Protein AF-A0A8S0R9U6-F1 (afdb_monomer)

Foldseek 3Di:
DDDDPVVLVVLLVVLVVVVVCCCVPPVLVVVQVVCVVVDPDPDRVSVVVVVVVVVVLVVVLVVVCVVVVVVVVVPDDDDDDDDDDDDDDDDDDDDDDDDDDPPPPVVVVVVVVVLVVLLSVLVSLLVVLLVVLLVLLLCLLQDPDPVVSVVSVVVVVVVVVSSLVSNVSSLVSCCVPDPPVVSVVSSVSSVVSNVVSNVVNNVVNVVVVVVVVD

Organism: NCBI:txid158383

Radius of gyration: 25.78 Å; Cα contacts (8 Å, |Δi|>4): 94; chains: 1; bounding box: 78×52×63 Å

Sequence (214 aa):
MKWNEGFLVTGTQFAGGVFLGTALMHFLSDSNETFGDLTEKEYPFAFMLASAGYLLTMLADSVISYVYGKQKNNFDPQIQGSRNEKGFVNGIPSHSRLQVKTDTKENLAKHSLTSATSLRDDILLIFALCFHSVFEGVAIGVAETKADAGRALWTICLHKIFATIAMGIALLRMILDRPLLSCVAYAFAFAISSPISVAIGIIIDATTQGAIAD

pLDDT: mean 70.6, std 20.57, range [23.45, 94.38]

InterPro domains:
  IPR003689 Zinc/iron permease [PF02535] (7-207)

Secondary structure (DSSP, 8-state):
----HHHHHHHHHHHHHHHHHHIIIII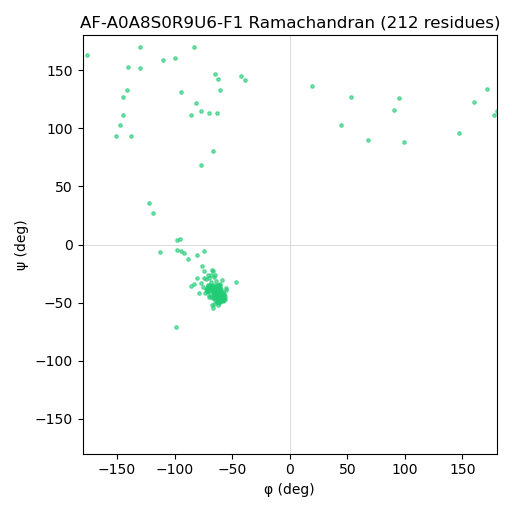HHHHHHHHHHH--S---HHHHHHHHHHHHHHHHHHHHHHHHHHHHTTS----------------------------HHHHHHHHHHHHHHHHHHHHHHHHHHHHHHHHHHHHHHT-SSHHHHHHHHHHHHHHHHHHHHHHHHHHHHHTTTS-HHHHHHHHHHHHHHHHHHHHHHHHHHHHHHHHT--

Mean predicted aligned error: 13.79 Å

Solvent-accessible surface area (backbone atoms only — not comparable to full-atom values): 12389 Å² total; per-residue (Å²): 134,85,76,60,64,69,58,54,53,53,52,49,54,50,50,51,50,54,51,52,50,45,46,56,66,46,55,44,43,54,41,41,52,52,50,59,75,74,39,94,65,97,62,70,57,40,62,51,52,53,52,50,51,52,52,50,52,52,46,51,53,51,51,51,50,51,61,57,51,53,58,64,68,73,76,65,87,81,82,91,74,89,81,80,91,83,89,87,88,91,88,86,89,83,88,82,89,80,94,79,88,84,64,67,62,61,53,49,51,49,51,51,49,53,51,51,51,49,53,50,53,37,50,51,47,52,52,52,52,46,54,50,37,33,55,53,16,26,53,45,26,50,39,94,40,76,66,55,25,50,50,50,49,54,60,45,55,64,50,48,52,58,54,50,50,54,50,50,53,40,40,56,61,50,45,80,82,42,64,68,66,60,48,52,49,53,54,48,52,52,61,53,39,34,64,52,19,25,54,51,14,39,52,53,40,55,53,53,58,54,68,75,74,114

Structure (mmCIF, N/CA/C/O backbone):
data_AF-A0A8S0R9U6-F1
#
_entry.id   AF-A0A8S0R9U6-F1
#
loop_
_atom_site.group_PDB
_atom_site.id
_atom_site.type_symbol
_atom_site.label_atom_id
_atom_site.label_alt_id
_atom_site.label_comp_id
_atom_site.label_asym_id
_atom_site.label_entity_id
_atom_site.label_seq_id
_atom_site.pdbx_PDB_ins_code
_atom_site.Cartn_x
_atom_site.Cartn_y
_atom_s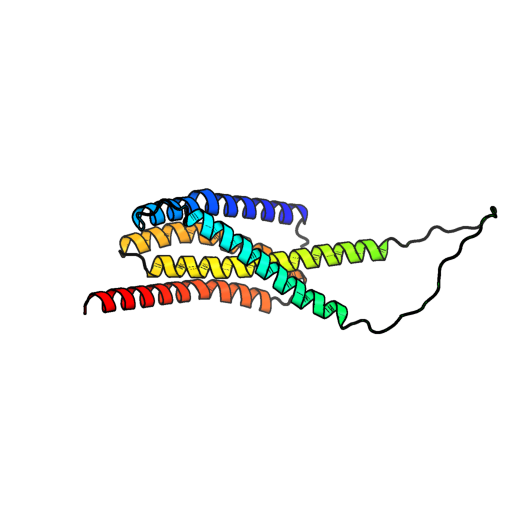ite.Cartn_z
_atom_site.occupancy
_atom_site.B_iso_or_equiv
_atom_site.auth_seq_id
_atom_site.auth_comp_id
_atom_site.auth_asym_id
_atom_site.auth_atom_id
_atom_site.pdbx_PDB_model_num
ATOM 1 N N . MET A 1 1 ? 25.847 12.684 -12.780 1.00 44.81 1 MET A N 1
ATOM 2 C CA . MET A 1 1 ? 26.404 11.875 -11.674 1.00 44.81 1 MET A CA 1
ATOM 3 C C . MET A 1 1 ? 25.915 10.448 -11.848 1.00 44.81 1 MET A C 1
ATOM 5 O O . MET A 1 1 ? 24.709 10.255 -11.901 1.00 44.81 1 MET A O 1
ATOM 9 N N . LYS A 1 2 ? 26.816 9.477 -12.030 1.00 56.16 2 LYS A N 1
ATOM 10 C CA . LYS A 1 2 ? 26.455 8.053 -12.084 1.00 56.16 2 LYS A CA 1
ATOM 11 C C . LYS A 1 2 ? 26.421 7.536 -10.646 1.00 56.16 2 LYS A C 1
ATOM 13 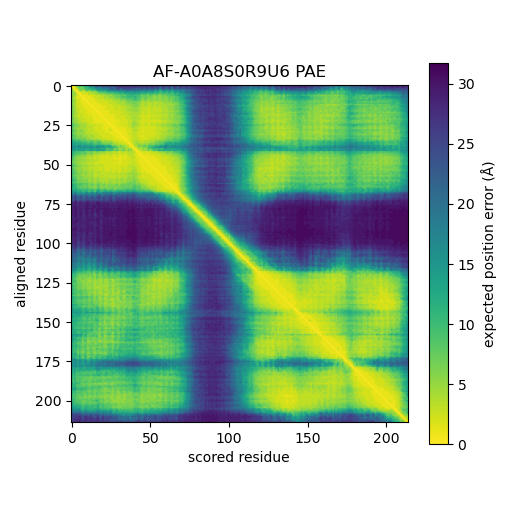O O . LYS A 1 2 ? 27.456 7.533 -9.987 1.00 56.16 2 LYS A O 1
ATOM 18 N N . TRP A 1 3 ? 25.239 7.203 -10.141 1.00 66.44 3 TRP A N 1
ATOM 19 C CA . TRP A 1 3 ? 25.089 6.561 -8.835 1.00 66.44 3 TRP A CA 1
ATOM 20 C C . TRP A 1 3 ? 25.728 5.165 -8.870 1.00 66.44 3 TRP A C 1
ATOM 22 O O . TRP A 1 3 ? 25.718 4.514 -9.912 1.00 66.44 3 TRP A O 1
ATOM 32 N N . ASN A 1 4 ? 26.306 4.712 -7.753 1.00 78.38 4 ASN A N 1
ATOM 33 C CA . ASN A 1 4 ? 26.878 3.367 -7.660 1.00 78.38 4 ASN A CA 1
ATOM 34 C C . ASN A 1 4 ? 25.742 2.327 -7.670 1.00 78.38 4 ASN A C 1
ATOM 36 O O . ASN A 1 4 ? 24.962 2.260 -6.720 1.00 78.38 4 ASN A O 1
ATOM 40 N N . GLU A 1 5 ? 25.648 1.519 -8.728 1.00 70.44 5 GLU A N 1
ATOM 41 C CA . GLU A 1 5 ? 24.620 0.478 -8.887 1.00 70.44 5 GLU A CA 1
ATOM 42 C C . GLU A 1 5 ? 24.594 -0.503 -7.709 1.00 70.44 5 GLU A C 1
ATOM 44 O O . GLU A 1 5 ? 23.518 -0.870 -7.239 1.00 70.44 5 GLU A O 1
ATOM 49 N N . GLY A 1 6 ? 25.761 -0.851 -7.154 1.00 74.25 6 GLY A N 1
ATOM 50 C CA . GLY A 1 6 ? 25.844 -1.721 -5.979 1.00 74.25 6 GLY A CA 1
ATOM 51 C C . GLY A 1 6 ? 25.183 -1.107 -4.742 1.00 74.25 6 GLY A C 1
ATOM 52 O O . GLY A 1 6 ? 24.471 -1.791 -4.015 1.00 74.25 6 GLY A O 1
ATOM 53 N N . PHE A 1 7 ? 25.341 0.204 -4.540 1.00 77.88 7 PHE A N 1
ATOM 54 C CA . PHE A 1 7 ? 24.688 0.916 -3.438 1.00 77.88 7 PHE A CA 1
ATOM 55 C C . PHE A 1 7 ? 23.161 0.936 -3.604 1.00 77.88 7 PHE A C 1
ATOM 57 O O . PHE A 1 7 ? 22.429 0.698 -2.645 1.00 77.88 7 PHE A O 1
ATOM 64 N N . LEU A 1 8 ? 22.680 1.152 -4.832 1.00 70.31 8 LEU A N 1
ATOM 65 C CA . LEU A 1 8 ? 21.253 1.119 -5.156 1.00 70.31 8 LEU A CA 1
ATOM 66 C C . LEU A 1 8 ? 20.641 -0.264 -4.881 1.00 70.31 8 LEU A C 1
ATOM 68 O O . LEU A 1 8 ? 19.564 -0.351 -4.286 1.00 70.31 8 LEU A O 1
ATOM 72 N N . VAL A 1 9 ? 21.305 -1.347 -5.300 1.00 73.94 9 VAL A N 1
ATOM 73 C CA . VAL A 1 9 ? 20.823 -2.724 -5.082 1.00 73.94 9 VAL A CA 1
ATOM 74 C C . VAL A 1 9 ? 20.753 -3.053 -3.591 1.00 73.94 9 VAL A C 1
ATOM 76 O O . VAL A 1 9 ? 19.692 -3.459 -3.116 1.00 73.94 9 VAL A O 1
ATOM 79 N N . THR A 1 10 ? 21.821 -2.792 -2.831 1.00 75.56 10 THR A N 1
ATOM 80 C CA . THR A 1 10 ? 21.842 -3.028 -1.378 1.00 75.56 10 THR A CA 1
ATOM 81 C C . THR A 1 10 ? 20.769 -2.214 -0.655 1.00 75.56 10 THR A C 1
ATOM 83 O O . THR A 1 10 ? 20.073 -2.745 0.207 1.00 75.56 10 THR A O 1
ATOM 86 N N . GLY A 1 11 ? 20.567 -0.949 -1.044 1.00 73.44 11 GLY A N 1
ATOM 87 C CA . GLY A 1 11 ? 19.508 -0.110 -0.477 1.00 73.44 11 GLY A CA 1
ATOM 88 C C . GLY A 1 11 ? 18.102 -0.670 -0.717 1.00 73.44 11 GLY A C 1
ATOM 89 O O . GLY A 1 11 ? 17.246 -0.586 0.158 1.00 73.44 11 GLY A O 1
ATOM 90 N N . THR A 1 12 ? 17.872 -1.307 -1.867 1.00 72.44 12 THR A N 1
ATOM 91 C CA . THR A 1 12 ? 16.569 -1.913 -2.204 1.00 72.44 12 THR A CA 1
ATOM 92 C C . THR A 1 12 ? 16.316 -3.191 -1.417 1.00 72.44 12 THR A C 1
ATOM 94 O O . THR A 1 12 ? 15.222 -3.385 -0.899 1.00 72.44 12 THR A O 1
ATOM 97 N N . GLN A 1 13 ? 17.335 -4.041 -1.273 1.00 79.81 13 GLN A N 1
ATOM 98 C CA . GLN A 1 13 ? 17.242 -5.260 -0.467 1.00 79.81 13 GLN A CA 1
ATOM 99 C C . GLN A 1 13 ? 17.022 -4.937 1.015 1.00 79.81 13 GLN A C 1
ATOM 101 O O . GLN A 1 13 ? 16.176 -5.553 1.660 1.00 79.81 13 GLN A O 1
ATOM 106 N N . PHE A 1 14 ? 17.732 -3.932 1.538 1.00 79.12 14 PHE A N 1
ATOM 107 C CA . PHE A 1 14 ? 17.544 -3.454 2.905 1.00 79.12 14 PHE A CA 1
ATOM 108 C C . PHE A 1 14 ? 16.122 -2.926 3.131 1.00 79.12 14 PHE A C 1
ATOM 110 O O . PHE A 1 14 ? 15.453 -3.354 4.070 1.00 79.12 14 PHE A O 1
ATOM 117 N N . ALA A 1 15 ? 15.630 -2.053 2.244 1.00 72.25 15 ALA A N 1
ATOM 118 C CA . ALA A 1 15 ? 14.270 -1.527 2.327 1.00 72.25 15 ALA A CA 1
ATOM 119 C C . ALA A 1 15 ? 13.213 -2.644 2.258 1.00 72.25 15 ALA A C 1
ATOM 121 O O . ALA A 1 15 ? 12.282 -2.653 3.062 1.00 72.25 15 ALA A O 1
ATOM 122 N N . GLY A 1 16 ? 13.393 -3.621 1.361 1.00 77.19 16 GLY A N 1
ATOM 123 C CA . GLY A 1 16 ? 12.523 -4.794 1.268 1.00 77.19 16 GLY A CA 1
ATOM 124 C C . GLY A 1 16 ? 12.495 -5.619 2.558 1.00 77.19 16 GLY A C 1
ATOM 125 O O . GLY A 1 16 ? 11.422 -6.015 3.005 1.00 77.19 16 GLY A O 1
ATOM 126 N N . GLY A 1 17 ? 13.650 -5.817 3.204 1.00 81.50 17 GLY A N 1
ATOM 127 C CA . GLY A 1 17 ? 13.744 -6.513 4.491 1.00 81.50 17 GLY A CA 1
ATOM 128 C C . GLY A 1 17 ? 13.031 -5.780 5.630 1.00 81.50 17 GLY A C 1
ATOM 129 O O . GLY A 1 17 ? 12.284 -6.402 6.383 1.00 81.50 17 GLY A O 1
ATOM 130 N N . VAL A 1 18 ? 13.203 -4.457 5.732 1.00 78.62 18 VAL A N 1
ATOM 131 C CA . VAL A 1 18 ? 12.506 -3.626 6.734 1.00 78.62 18 VAL A CA 1
ATOM 132 C C . VAL A 1 18 ? 10.989 -3.671 6.526 1.00 78.62 18 VAL A C 1
ATOM 134 O O . VAL A 1 18 ? 10.235 -3.817 7.492 1.00 78.62 18 VAL A O 1
ATOM 137 N N . PHE A 1 19 ? 10.535 -3.594 5.272 1.00 77.31 19 PHE A N 1
ATOM 138 C CA . PHE A 1 19 ? 9.112 -3.652 4.939 1.00 77.31 19 PHE A CA 1
ATOM 139 C C . PHE A 1 19 ? 8.509 -5.021 5.273 1.00 77.31 19 PHE A C 1
ATOM 141 O O . PHE A 1 19 ? 7.482 -5.095 5.944 1.00 77.31 19 PHE A O 1
ATOM 148 N N . LEU A 1 20 ? 9.191 -6.106 4.892 1.00 84.62 20 LEU A N 1
ATOM 149 C CA . LEU A 1 20 ? 8.762 -7.469 5.205 1.00 84.62 20 LEU A CA 1
ATOM 150 C C . LEU A 1 20 ? 8.721 -7.725 6.719 1.00 84.62 20 LEU A C 1
ATOM 152 O O . LEU A 1 20 ? 7.755 -8.299 7.214 1.00 84.62 20 LEU A O 1
ATOM 156 N N . GLY A 1 21 ? 9.733 -7.271 7.464 1.00 84.00 21 GLY A N 1
ATOM 157 C CA . GLY A 1 21 ? 9.765 -7.398 8.922 1.00 84.00 21 GLY A CA 1
ATOM 158 C C . GLY A 1 21 ? 8.600 -6.669 9.593 1.00 84.00 21 GLY A C 1
ATOM 159 O O . GLY A 1 21 ? 7.913 -7.249 10.430 1.00 84.00 21 GLY A O 1
ATOM 160 N N . THR A 1 22 ? 8.323 -5.435 9.163 1.00 82.06 22 THR A N 1
ATOM 161 C CA . THR A 1 22 ? 7.183 -4.649 9.668 1.00 82.06 22 THR A CA 1
ATOM 162 C C . THR A 1 22 ? 5.854 -5.339 9.353 1.00 82.06 22 THR A C 1
ATOM 164 O O . THR A 1 22 ? 4.991 -5.441 10.221 1.00 82.06 22 THR A O 1
ATOM 167 N N . ALA A 1 23 ? 5.705 -5.878 8.139 1.00 83.69 23 ALA A N 1
ATOM 168 C CA . ALA A 1 23 ? 4.496 -6.583 7.731 1.00 83.69 23 ALA A CA 1
ATOM 169 C C . ALA A 1 23 ? 4.218 -7.834 8.572 1.00 83.69 23 ALA A C 1
ATOM 171 O O . ALA A 1 23 ? 3.073 -8.066 8.947 1.00 83.69 23 ALA A O 1
ATOM 172 N N . LEU A 1 24 ? 5.248 -8.619 8.896 1.00 88.50 24 LEU A N 1
ATOM 173 C CA . LEU A 1 24 ? 5.088 -9.851 9.670 1.00 88.50 24 LEU A CA 1
ATOM 174 C C . LEU A 1 24 ? 4.928 -9.604 11.174 1.00 88.50 24 LEU A C 1
ATOM 176 O O . LEU A 1 24 ? 4.126 -10.273 11.815 1.00 88.50 24 LEU A O 1
ATOM 180 N N . MET A 1 25 ? 5.705 -8.685 11.748 1.00 86.38 25 MET A N 1
ATOM 181 C CA . MET A 1 25 ? 5.734 -8.487 13.202 1.00 86.38 25 MET A CA 1
ATOM 182 C C . MET A 1 25 ? 4.646 -7.541 13.695 1.00 86.38 25 MET A C 1
ATOM 184 O O . MET A 1 25 ? 4.134 -7.745 14.786 1.00 86.38 25 MET A O 1
ATOM 188 N N . HIS A 1 26 ? 4.320 -6.513 12.915 1.00 83.56 26 HIS A N 1
ATOM 189 C CA . HIS A 1 26 ? 3.347 -5.501 13.310 1.00 83.56 26 HIS A CA 1
ATOM 190 C C . HIS A 1 26 ? 2.000 -5.815 12.661 1.00 83.56 26 HIS A C 1
ATOM 192 O O . HIS A 1 26 ? 1.104 -6.328 13.315 1.00 83.56 26 HIS A O 1
ATOM 198 N N . PHE A 1 27 ? 1.878 -5.640 11.341 1.00 84.12 27 PHE A N 1
ATOM 199 C CA . PHE A 1 27 ? 0.573 -5.726 10.675 1.00 84.12 27 PHE A CA 1
ATOM 200 C C . PHE A 1 27 ? -0.077 -7.107 10.762 1.00 84.12 27 PHE A C 1
ATOM 202 O O . PHE A 1 27 ? -1.276 -7.205 11.019 1.00 84.12 27 PHE A O 1
ATOM 209 N N . LEU A 1 28 ? 0.690 -8.177 10.548 1.00 89.81 28 LEU A N 1
ATOM 210 C CA . LEU A 1 28 ? 0.154 -9.533 10.616 1.00 89.81 28 LEU A CA 1
ATOM 211 C C . LEU A 1 28 ? -0.189 -9.939 12.054 1.00 89.81 28 LEU A C 1
ATOM 213 O O . LEU A 1 28 ? -1.198 -10.613 12.250 1.00 89.81 28 LEU A O 1
ATOM 217 N N . SER A 1 29 ? 0.605 -9.507 13.041 1.00 89.88 29 SER A N 1
ATOM 218 C CA . SER A 1 29 ? 0.321 -9.754 14.459 1.00 89.88 29 SER A CA 1
ATOM 219 C C . SER A 1 29 ? -0.945 -9.023 14.902 1.00 89.88 29 SER A C 1
ATOM 221 O O . SER A 1 29 ? -1.860 -9.669 15.404 1.00 89.88 29 SER A O 1
ATOM 223 N N . ASP A 1 30 ? -1.043 -7.720 14.625 1.00 86.00 30 ASP A N 1
ATOM 224 C CA . ASP A 1 30 ? -2.208 -6.895 14.968 1.00 86.00 30 ASP A CA 1
ATOM 225 C C . ASP A 1 30 ? -3.480 -7.431 14.298 1.00 86.00 30 ASP A C 1
ATOM 227 O O . ASP A 1 30 ? -4.533 -7.544 14.923 1.00 86.00 30 ASP A O 1
ATOM 231 N N . SER A 1 31 ? -3.383 -7.819 13.020 1.00 88.50 31 SER A N 1
ATOM 232 C CA . SER A 1 31 ? -4.507 -8.431 12.301 1.00 88.50 31 SER A CA 1
ATOM 233 C C . SER A 1 31 ? -4.925 -9.749 12.950 1.00 88.50 31 SER A C 1
ATOM 235 O O . SER A 1 31 ? -6.114 -10.039 13.040 1.00 88.50 31 SER A O 1
ATOM 237 N N . ASN A 1 32 ? -3.964 -10.566 13.390 1.00 92.06 32 ASN A N 1
ATOM 238 C CA . ASN A 1 32 ? -4.250 -11.844 14.032 1.00 92.06 32 ASN A CA 1
ATOM 239 C C . ASN A 1 32 ? -4.930 -11.674 15.397 1.00 92.06 32 ASN A C 1
ATOM 241 O O . ASN A 1 32 ? -5.851 -12.428 15.695 1.00 92.06 32 ASN A O 1
ATOM 245 N N . GLU A 1 33 ? -4.515 -10.684 16.188 1.00 89.06 33 GLU A N 1
ATOM 246 C CA . GLU A 1 33 ? -5.187 -10.306 17.439 1.00 89.06 33 GLU A CA 1
ATOM 247 C C . GLU A 1 33 ? -6.612 -9.805 17.161 1.00 89.06 33 GLU A C 1
ATOM 249 O O . GLU A 1 33 ? -7.577 -10.354 17.686 1.00 89.06 33 GLU A O 1
ATOM 254 N N . THR A 1 34 ? -6.761 -8.885 16.203 1.00 86.25 34 THR A N 1
ATOM 255 C CA . THR A 1 34 ? -8.059 -8.308 15.812 1.00 86.25 34 THR A CA 1
ATOM 256 C C . THR A 1 34 ? -9.061 -9.375 15.346 1.00 86.25 34 THR A C 1
ATOM 258 O O . THR A 1 34 ? -10.233 -9.341 15.713 1.00 86.25 34 THR A O 1
ATOM 261 N N . PHE A 1 35 ? -8.632 -10.354 14.539 1.00 88.94 35 PHE A N 1
ATOM 262 C CA . PHE A 1 35 ? -9.511 -11.455 14.121 1.00 88.94 35 PHE A CA 1
ATOM 263 C C . PHE A 1 35 ? -9.856 -12.415 15.264 1.00 88.94 35 PHE A C 1
ATOM 265 O O . PHE A 1 35 ? -10.933 -13.011 15.224 1.00 88.94 35 PHE A O 1
ATOM 272 N N . GLY A 1 36 ? -8.970 -12.563 16.254 1.00 86.50 36 GLY A N 1
ATOM 273 C CA . GLY A 1 36 ? -9.242 -13.332 17.467 1.00 86.50 36 GLY A CA 1
ATOM 274 C C . GLY A 1 36 ? -10.352 -12.708 18.312 1.00 86.50 36 GLY A C 1
ATOM 275 O O . GLY A 1 36 ? -11.206 -13.431 18.816 1.00 86.50 36 GLY A O 1
ATOM 276 N N . ASP A 1 37 ? -10.394 -11.378 18.386 1.00 85.56 37 ASP A N 1
ATOM 277 C CA . ASP A 1 37 ? -11.422 -10.651 19.138 1.00 85.56 37 ASP A CA 1
ATOM 278 C C . ASP A 1 37 ? -12.775 -10.597 18.404 1.00 85.56 37 ASP A C 1
ATOM 280 O O . ASP A 1 37 ? -13.835 -10.618 19.029 1.00 85.56 37 ASP A O 1
ATOM 284 N N . LEU A 1 38 ? -12.763 -10.548 17.066 1.00 85.12 38 LEU A N 1
ATOM 285 C CA . LEU A 1 38 ? -13.970 -10.381 16.242 1.00 85.12 38 LEU A CA 1
ATOM 286 C C . LEU A 1 38 ? -14.676 -11.691 15.855 1.00 85.12 38 LEU A C 1
ATOM 288 O O . LEU A 1 38 ? -15.772 -11.655 15.290 1.00 85.12 38 LEU A O 1
ATOM 292 N N . THR A 1 39 ? -14.062 -12.858 16.049 1.00 84.56 39 THR A N 1
ATOM 293 C CA . THR A 1 39 ? -14.624 -14.134 15.583 1.00 84.56 39 THR A CA 1
ATOM 294 C C . THR A 1 39 ? -14.331 -15.279 16.544 1.00 84.56 39 THR A C 1
ATOM 296 O O . THR A 1 39 ? -13.188 -15.609 16.814 1.00 84.56 39 THR A O 1
ATOM 299 N N . GLU A 1 40 ? -15.383 -15.990 16.960 1.00 80.75 40 GLU A N 1
ATOM 300 C CA . GLU A 1 40 ? -15.281 -17.173 17.836 1.00 80.75 40 GLU A CA 1
ATOM 301 C C . GLU A 1 40 ? -14.758 -18.439 17.125 1.00 80.75 40 GLU A C 1
ATOM 303 O O . GLU A 1 40 ? -14.564 -19.484 17.745 1.00 80.75 40 GLU A O 1
ATOM 308 N N . LYS A 1 41 ? -14.562 -18.394 15.802 1.00 82.06 41 LYS A N 1
ATOM 309 C CA . LYS A 1 41 ? -14.027 -19.527 15.037 1.00 82.06 41 LYS A CA 1
ATOM 310 C C . LYS A 1 41 ? -12.506 -19.555 15.151 1.00 82.06 41 LYS A C 1
ATOM 312 O O . LYS A 1 41 ? -11.847 -18.637 14.672 1.00 82.06 41 LYS A O 1
ATOM 317 N N . GLU A 1 42 ? -11.957 -20.662 15.651 1.00 80.88 42 GLU A N 1
ATOM 318 C CA . GLU A 1 42 ? -10.523 -20.975 15.571 1.00 80.88 42 GLU A CA 1
ATOM 319 C C . GLU A 1 42 ? -10.107 -21.214 14.109 1.00 80.88 42 GLU A C 1
ATOM 321 O O . GLU A 1 42 ? -10.015 -22.342 13.622 1.00 80.88 42 GLU A O 1
ATOM 326 N N . TYR A 1 43 ? -9.889 -20.131 13.368 1.00 85.75 43 TYR A N 1
ATOM 327 C CA . TYR A 1 43 ? -9.323 -20.176 12.030 1.00 85.75 43 TYR A CA 1
ATOM 328 C C . TYR A 1 43 ? -8.359 -18.997 11.822 1.00 85.75 43 TYR A C 1
ATOM 330 O O . TYR A 1 43 ? -8.716 -17.860 12.129 1.00 85.75 43 TYR A O 1
ATOM 338 N N . PRO A 1 44 ? -7.146 -19.226 11.280 1.00 90.50 44 PRO A N 1
ATOM 339 C CA . PRO A 1 44 ? -6.116 -18.195 11.139 1.00 90.50 44 PRO A CA 1
ATOM 340 C C . PRO A 1 44 ? -6.402 -17.249 9.955 1.00 90.50 44 PRO A C 1
ATOM 342 O O . PRO A 1 44 ? -5.684 -17.243 8.950 1.00 90.50 44 PRO A O 1
ATOM 345 N N . PHE A 1 45 ? -7.457 -16.433 10.061 1.00 91.31 45 PHE A N 1
ATOM 346 C CA . PHE A 1 45 ? -7.907 -15.523 9.000 1.00 91.31 45 PHE A CA 1
ATOM 347 C C . PHE A 1 45 ? -6.823 -14.536 8.564 1.00 91.31 45 PHE A C 1
ATOM 349 O O . PHE A 1 45 ? -6.643 -14.332 7.363 1.00 91.31 45 PHE A O 1
ATOM 356 N N . ALA A 1 46 ? -6.054 -13.992 9.512 1.00 92.12 46 ALA A N 1
ATOM 357 C CA . ALA A 1 46 ? -4.944 -13.087 9.225 1.00 92.12 46 ALA A CA 1
ATOM 358 C C . ALA A 1 46 ? -3.906 -13.727 8.285 1.00 92.12 46 ALA A C 1
ATOM 360 O O . ALA A 1 46 ? -3.543 -13.150 7.260 1.00 92.12 46 ALA A O 1
ATOM 361 N N . PHE A 1 47 ? -3.483 -14.960 8.575 1.00 92.94 47 PHE A N 1
ATOM 362 C CA . PHE A 1 47 ? -2.500 -15.685 7.764 1.00 92.94 47 PHE A CA 1
ATOM 363 C C . PHE A 1 47 ? -3.062 -16.129 6.407 1.00 92.94 47 PHE A C 1
ATOM 365 O O . PHE A 1 47 ? -2.350 -16.093 5.398 1.00 92.94 47 PHE A O 1
ATOM 372 N N . MET A 1 48 ? -4.341 -16.518 6.357 1.00 94.38 48 MET A N 1
ATOM 373 C CA . MET A 1 48 ? -5.031 -16.830 5.102 1.00 94.38 48 MET A CA 1
ATOM 374 C C . MET A 1 48 ? -5.083 -15.597 4.191 1.00 94.38 48 MET A C 1
ATOM 376 O O . MET A 1 48 ? -4.698 -15.685 3.025 1.00 94.38 48 MET A O 1
ATOM 380 N N . LEU A 1 49 ? -5.523 -14.448 4.716 1.00 91.88 49 LEU A N 1
ATOM 381 C CA . LEU A 1 49 ? -5.602 -13.195 3.963 1.00 91.88 49 LEU A CA 1
ATOM 382 C C . LEU A 1 49 ? -4.216 -12.698 3.542 1.00 91.88 49 LEU A C 1
ATOM 384 O O . LEU A 1 49 ? -4.057 -12.264 2.402 1.00 91.88 49 LEU A O 1
ATOM 388 N N . ALA A 1 50 ? -3.196 -12.842 4.393 1.00 91.44 50 ALA A N 1
ATOM 389 C CA . ALA A 1 50 ? -1.812 -12.547 4.024 1.00 91.44 50 ALA A CA 1
ATOM 390 C C . ALA A 1 50 ? -1.334 -13.415 2.845 1.00 91.44 50 ALA A C 1
ATOM 392 O O . ALA A 1 50 ? -0.762 -12.905 1.878 1.00 91.44 50 ALA A O 1
ATOM 393 N N . SER A 1 51 ? -1.636 -14.717 2.875 1.00 92.50 51 SER A N 1
ATOM 394 C CA . SER A 1 51 ? -1.309 -15.646 1.785 1.00 92.50 51 SER A CA 1
ATOM 395 C C . SER A 1 51 ? -2.067 -15.302 0.496 1.00 92.50 51 SER A C 1
ATOM 397 O O . SER A 1 51 ? -1.484 -15.302 -0.589 1.00 92.50 51 SER A O 1
ATOM 399 N N . ALA A 1 52 ? -3.349 -14.945 0.601 1.00 92.12 52 ALA A N 1
ATOM 400 C CA . ALA A 1 52 ? -4.152 -14.495 -0.532 1.00 92.12 52 ALA A CA 1
ATOM 401 C C . ALA A 1 52 ? -3.604 -13.195 -1.149 1.00 92.12 52 ALA A C 1
ATOM 403 O O . ALA A 1 52 ? -3.528 -13.086 -2.372 1.00 92.12 52 ALA A O 1
ATOM 404 N N . GLY A 1 53 ? -3.157 -12.238 -0.329 1.00 88.50 53 GLY A N 1
ATOM 405 C CA . GLY A 1 53 ? -2.521 -11.000 -0.792 1.00 88.50 53 GLY A CA 1
ATOM 406 C C . GLY A 1 53 ? -1.213 -11.241 -1.555 1.00 88.50 53 GLY A C 1
ATOM 407 O O . GLY A 1 53 ? -0.969 -10.618 -2.594 1.00 88.50 53 GLY A O 1
ATOM 408 N N . TYR A 1 54 ? -0.400 -12.202 -1.104 1.00 87.12 54 TYR A N 1
ATOM 409 C CA . TYR A 1 54 ? 0.802 -12.617 -1.831 1.00 87.12 54 TYR A CA 1
ATOM 410 C C . TYR A 1 54 ? 0.458 -13.210 -3.207 1.00 87.12 54 TYR A C 1
ATOM 412 O O . TYR A 1 54 ? 1.029 -12.806 -4.223 1.00 87.12 54 TYR A O 1
ATOM 420 N N . LEU A 1 55 ? -0.532 -14.109 -3.265 1.00 89.69 55 LEU A N 1
ATOM 421 C CA . LEU A 1 55 ? -1.011 -14.687 -4.525 1.00 89.69 55 LEU A CA 1
ATOM 422 C C . LEU A 1 55 ? -1.595 -13.630 -5.467 1.00 89.69 55 LEU A C 1
ATOM 424 O O . LEU A 1 55 ? -1.364 -13.701 -6.672 1.00 89.69 55 LEU A O 1
ATOM 428 N N . LEU A 1 56 ? -2.302 -12.630 -4.938 1.00 86.62 56 LEU A N 1
ATOM 429 C CA . LEU A 1 56 ? -2.828 -11.521 -5.732 1.00 86.62 56 LEU A CA 1
ATOM 430 C C . LEU A 1 56 ? -1.699 -10.708 -6.379 1.00 86.62 56 LEU A C 1
ATOM 432 O O . LEU A 1 56 ? -1.782 -10.368 -7.558 1.00 86.62 56 LEU A O 1
ATOM 436 N N . THR A 1 57 ? -0.618 -10.450 -5.640 1.00 82.81 57 THR A N 1
ATOM 437 C CA . THR A 1 57 ? 0.570 -9.763 -6.176 1.00 82.81 57 THR A CA 1
ATOM 438 C C . THR A 1 57 ? 1.250 -10.594 -7.268 1.00 82.81 57 THR A C 1
ATOM 440 O O . THR A 1 57 ? 1.619 -10.062 -8.313 1.00 82.81 57 THR A O 1
ATOM 443 N N . MET A 1 58 ? 1.350 -11.914 -7.081 1.00 82.50 58 MET A N 1
ATOM 444 C CA . MET A 1 58 ? 1.865 -12.832 -8.108 1.00 82.50 58 MET A CA 1
ATOM 445 C C . MET A 1 58 ? 0.969 -12.905 -9.349 1.00 82.50 58 MET A C 1
ATOM 447 O O . MET A 1 58 ? 1.458 -12.997 -10.478 1.00 82.50 58 MET A O 1
ATOM 451 N N . LEU A 1 59 ? -0.348 -12.833 -9.164 1.00 86.00 59 LEU A N 1
ATOM 452 C CA . LEU A 1 59 ? -1.291 -12.754 -10.269 1.00 86.00 59 LEU A CA 1
ATOM 453 C C . LEU A 1 59 ? -1.109 -11.441 -11.033 1.00 86.00 59 LEU A C 1
ATOM 455 O O . LEU A 1 59 ? -1.056 -11.470 -12.259 1.00 86.00 59 LEU A O 1
ATOM 459 N N . ALA A 1 60 ? -0.935 -10.313 -10.340 1.00 81.69 60 ALA A N 1
ATOM 460 C CA . ALA A 1 60 ? -0.633 -9.033 -10.977 1.00 81.69 60 ALA A CA 1
ATOM 461 C C . ALA A 1 60 ? 0.666 -9.101 -11.802 1.00 81.69 60 ALA A C 1
ATOM 463 O O . ALA A 1 60 ? 0.661 -8.688 -12.962 1.00 81.69 60 ALA A O 1
ATOM 464 N N . ASP A 1 61 ? 1.736 -9.702 -11.266 1.00 81.44 61 ASP A N 1
ATOM 465 C CA . ASP A 1 61 ? 2.985 -9.933 -12.010 1.00 81.44 61 ASP A CA 1
ATOM 466 C C . ASP A 1 61 ? 2.752 -10.774 -13.275 1.00 81.44 61 ASP A C 1
ATOM 468 O O . ASP A 1 61 ? 3.226 -10.445 -14.368 1.00 81.44 61 ASP A O 1
ATOM 472 N N . SER A 1 62 ? 1.941 -11.826 -13.156 1.00 81.75 62 SER A N 1
ATOM 473 C CA . SER A 1 62 ? 1.578 -12.698 -14.276 1.00 81.75 62 SER A CA 1
ATOM 474 C C . SER A 1 62 ? 0.771 -11.957 -15.346 1.00 81.75 62 SER A C 1
ATOM 476 O O . SER A 1 62 ? 1.040 -12.121 -16.537 1.00 81.75 62 SER A O 1
ATOM 478 N N . VAL A 1 63 ? -0.184 -11.105 -14.952 1.00 85.38 63 VAL A N 1
ATOM 479 C CA . VAL A 1 63 ? -0.975 -10.284 -15.883 1.00 85.38 63 VAL A CA 1
ATOM 480 C C . VAL A 1 63 ? -0.088 -9.271 -16.601 1.00 85.38 63 VAL A C 1
ATOM 482 O O . VAL A 1 63 ? -0.165 -9.162 -17.825 1.00 85.38 63 VAL A O 1
ATOM 485 N N . ILE A 1 64 ? 0.786 -8.566 -15.877 1.00 79.25 64 ILE A N 1
ATOM 486 C CA . ILE A 1 64 ? 1.730 -7.612 -16.475 1.00 79.25 64 ILE A CA 1
ATOM 487 C C . ILE A 1 64 ? 2.644 -8.348 -17.458 1.00 79.25 64 ILE A C 1
ATOM 489 O O . ILE A 1 64 ? 2.761 -7.947 -18.616 1.00 79.25 64 ILE A O 1
ATOM 493 N N . SER A 1 65 ? 3.219 -9.478 -17.046 1.00 77.62 65 SER A N 1
ATOM 494 C CA . SER A 1 65 ? 4.089 -10.297 -17.894 1.00 77.62 65 SER A CA 1
ATOM 495 C C . SER A 1 65 ? 3.365 -10.815 -19.142 1.00 77.62 65 SER A C 1
ATOM 497 O O . SER A 1 65 ? 3.939 -10.810 -20.229 1.00 77.62 65 SER A O 1
ATOM 499 N N . TYR A 1 66 ? 2.091 -11.200 -19.032 1.00 81.19 66 TYR A N 1
ATOM 500 C CA . TYR A 1 66 ? 1.275 -11.620 -20.172 1.00 81.19 66 TYR A CA 1
ATOM 501 C C . TYR A 1 66 ? 0.994 -10.465 -21.148 1.00 81.19 66 TYR A C 1
ATOM 503 O O . TYR A 1 66 ? 1.169 -10.620 -22.358 1.00 81.19 66 TYR A O 1
ATOM 511 N N . VAL A 1 67 ? 0.604 -9.290 -20.643 1.00 79.94 67 VAL A N 1
ATOM 512 C CA . VAL A 1 67 ? 0.299 -8.108 -21.469 1.00 79.94 67 VAL A CA 1
ATOM 513 C C . VAL A 1 67 ? 1.549 -7.595 -22.191 1.00 79.94 67 VAL A C 1
ATOM 515 O O . VAL A 1 67 ? 1.497 -7.330 -23.394 1.00 79.94 67 VAL A O 1
ATOM 518 N N . TYR A 1 68 ? 2.687 -7.516 -21.498 1.00 69.19 68 TYR A N 1
ATOM 519 C CA . TYR A 1 68 ? 3.957 -7.076 -22.085 1.00 69.19 68 TYR A CA 1
ATOM 520 C C . TYR A 1 68 ? 4.603 -8.155 -22.969 1.00 69.19 68 TYR A C 1
ATOM 522 O O . TYR A 1 68 ? 5.146 -7.843 -24.030 1.00 69.19 68 TYR A O 1
ATOM 530 N N . GLY A 1 69 ? 4.491 -9.435 -22.605 1.00 62.84 69 GLY A N 1
ATOM 531 C CA . GLY A 1 69 ? 4.958 -10.560 -23.422 1.00 62.84 69 GLY A CA 1
ATOM 532 C C . GLY A 1 69 ? 4.222 -10.665 -24.761 1.00 62.84 69 GLY A C 1
ATOM 533 O O . GLY A 1 69 ? 4.832 -10.961 -25.790 1.00 62.84 69 GLY A O 1
ATOM 534 N N . LYS A 1 70 ? 2.929 -10.318 -24.786 1.00 49.25 70 LYS A N 1
ATOM 535 C CA . LYS A 1 70 ? 2.122 -10.255 -26.013 1.00 49.25 70 LYS A CA 1
ATOM 536 C C . LYS A 1 70 ? 2.583 -9.156 -26.981 1.00 49.25 70 LYS A C 1
ATOM 538 O O . LYS A 1 70 ? 2.435 -9.320 -28.189 1.00 49.25 70 LYS A O 1
ATOM 543 N N . GLN A 1 71 ? 3.192 -8.073 -26.488 1.00 48.97 71 GLN A N 1
ATOM 544 C CA . GLN A 1 71 ? 3.721 -6.993 -27.331 1.00 48.97 71 GLN A CA 1
ATOM 545 C C . GLN A 1 71 ? 4.994 -7.408 -28.090 1.00 48.97 71 GLN A C 1
ATOM 547 O O . GLN A 1 71 ? 5.203 -6.956 -29.214 1.00 48.97 71 GLN A O 1
ATOM 552 N N . LYS A 1 72 ? 5.804 -8.323 -27.535 1.00 46.94 72 LYS A N 1
ATOM 553 C CA . LYS A 1 72 ? 7.011 -8.849 -28.196 1.00 46.94 72 LYS A CA 1
ATOM 554 C C . LYS A 1 72 ? 6.695 -9.845 -29.323 1.00 46.94 72 LYS A C 1
ATOM 556 O O . LYS A 1 72 ? 7.437 -9.905 -30.294 1.00 46.94 72 LYS A O 1
ATOM 561 N N . ASN A 1 73 ? 5.571 -10.564 -29.243 1.00 45.66 73 ASN A N 1
ATOM 562 C CA . ASN A 1 73 ? 5.150 -11.516 -30.284 1.00 45.66 73 ASN A CA 1
ATOM 563 C C . ASN A 1 73 ? 4.457 -10.875 -31.501 1.00 45.66 73 ASN A C 1
ATOM 565 O O . ASN A 1 73 ? 4.239 -11.564 -32.491 1.00 45.66 73 ASN A O 1
ATOM 569 N N . ASN A 1 74 ? 4.125 -9.580 -31.463 1.00 40.25 74 ASN A N 1
ATOM 570 C CA . ASN A 1 74 ? 3.513 -8.873 -32.599 1.00 40.25 74 ASN A CA 1
ATOM 571 C C . ASN A 1 74 ? 4.517 -8.070 -33.451 1.00 40.25 74 ASN A C 1
ATOM 573 O O . ASN A 1 74 ? 4.094 -7.394 -34.385 1.00 40.25 74 ASN A O 1
ATOM 577 N N . PHE A 1 75 ? 5.823 -8.135 -33.155 1.00 41.94 75 PHE A N 1
ATOM 578 C CA . PHE A 1 75 ? 6.871 -7.394 -33.877 1.00 41.94 75 PHE A CA 1
ATOM 579 C C . PHE A 1 75 ? 7.925 -8.285 -34.559 1.00 41.94 75 PHE A C 1
ATOM 581 O O . PHE A 1 75 ? 9.044 -7.838 -34.774 1.00 41.94 75 PHE A O 1
ATOM 588 N N . ASP A 1 76 ? 7.564 -9.518 -34.928 1.00 38.47 76 ASP A N 1
ATOM 589 C CA . ASP A 1 76 ? 8.324 -10.318 -35.901 1.00 38.47 76 ASP A CA 1
ATOM 590 C C . ASP A 1 76 ? 7.396 -11.285 -36.667 1.00 38.47 76 ASP A C 1
ATOM 592 O O . ASP A 1 76 ? 7.142 -12.408 -36.221 1.00 38.47 76 ASP A O 1
ATOM 596 N N . PRO A 1 77 ? 6.874 -10.903 -37.845 1.00 42.44 77 PRO A N 1
ATOM 597 C CA . PRO A 1 77 ? 6.565 -11.854 -38.894 1.00 42.44 77 PRO A CA 1
ATOM 598 C C . PRO A 1 77 ? 7.758 -11.936 -39.861 1.00 42.44 77 PRO A C 1
ATOM 600 O O . PRO A 1 77 ? 8.193 -10.917 -40.389 1.00 42.44 77 PRO A O 1
ATOM 603 N N . GLN A 1 78 ? 8.181 -13.168 -40.173 1.00 37.84 78 GLN A N 1
ATOM 604 C CA . GLN A 1 78 ? 9.302 -13.578 -41.047 1.00 37.84 78 GLN A CA 1
ATOM 605 C C . GLN A 1 78 ? 10.622 -13.724 -40.270 1.00 37.84 78 GLN A C 1
ATOM 607 O O . GLN A 1 78 ? 11.163 -12.770 -39.748 1.00 37.84 78 GLN A O 1
ATOM 612 N N . ILE A 1 79 ? 11.232 -14.902 -40.150 1.00 38.81 79 ILE A N 1
ATOM 613 C CA . ILE A 1 79 ? 11.533 -15.847 -41.226 1.00 38.81 79 ILE A CA 1
ATOM 614 C C . ILE A 1 79 ? 11.386 -17.279 -40.696 1.00 38.81 79 ILE A C 1
ATOM 616 O O . ILE A 1 79 ? 12.200 -17.771 -39.917 1.00 38.81 79 ILE A O 1
ATOM 620 N N . GLN A 1 80 ? 10.362 -17.972 -41.190 1.00 34.75 80 GLN A N 1
ATOM 621 C CA . GLN A 1 80 ? 10.373 -19.423 -41.281 1.00 34.75 80 GLN A CA 1
ATOM 622 C C . GLN A 1 80 ? 11.245 -19.808 -42.480 1.00 34.75 80 GLN A C 1
ATOM 624 O O . GLN A 1 80 ? 10.914 -19.502 -43.622 1.00 34.75 80 GLN A O 1
ATOM 629 N N . GLY A 1 81 ? 12.360 -20.483 -42.213 1.00 27.47 81 GLY A N 1
ATOM 630 C CA . GLY A 1 81 ? 13.215 -21.100 -43.220 1.00 27.47 81 GLY A CA 1
ATOM 631 C C . GLY A 1 81 ? 13.656 -22.476 -42.741 1.00 27.47 81 GLY A C 1
ATOM 632 O O . GLY A 1 81 ? 14.624 -22.596 -42.001 1.00 27.47 81 GLY A O 1
ATOM 633 N N . SER A 1 82 ? 12.903 -23.501 -43.141 1.00 29.83 82 SER A N 1
ATOM 634 C CA . SER A 1 82 ? 13.216 -24.929 -43.008 1.00 29.83 82 SER A CA 1
ATOM 635 C C . SER A 1 82 ? 14.673 -25.270 -43.336 1.00 29.83 82 SER A C 1
ATOM 637 O O . SER A 1 82 ? 15.182 -24.755 -44.329 1.00 29.83 82 SER A O 1
ATOM 639 N N . ARG A 1 83 ? 15.263 -26.254 -42.628 1.00 26.16 83 ARG A N 1
ATOM 640 C CA . ARG A 1 83 ? 15.743 -27.536 -43.214 1.00 26.16 83 ARG A CA 1
ATOM 641 C C . ARG A 1 83 ? 16.446 -28.451 -42.186 1.00 26.16 83 ARG A C 1
ATOM 643 O O . ARG A 1 83 ? 17.544 -28.160 -41.738 1.00 26.16 83 ARG A O 1
ATOM 650 N N . ASN A 1 84 ? 15.765 -29.563 -41.897 1.00 28.11 84 ASN A N 1
ATOM 651 C CA . ASN A 1 84 ? 16.188 -30.938 -41.572 1.00 28.11 84 ASN A CA 1
ATOM 652 C C . ASN A 1 84 ? 17.610 -31.289 -41.082 1.00 28.11 84 ASN A C 1
ATOM 654 O O . ASN A 1 84 ? 18.615 -31.001 -41.727 1.00 28.11 84 ASN A O 1
ATOM 658 N N . GLU A 1 85 ? 17.602 -32.151 -40.058 1.00 34.31 85 GLU A N 1
ATOM 659 C CA . GLU A 1 85 ? 18.588 -33.185 -39.707 1.00 34.31 85 GLU A CA 1
ATOM 660 C C . GLU A 1 85 ? 19.198 -33.957 -40.899 1.00 34.31 85 GLU A C 1
ATOM 662 O O . GLU A 1 85 ? 18.477 -34.361 -41.817 1.00 34.31 85 GLU A O 1
ATOM 667 N N . LYS A 1 86 ? 20.510 -34.254 -40.811 1.00 26.78 86 LYS A N 1
ATOM 668 C CA . LYS A 1 86 ? 21.166 -35.588 -40.927 1.00 26.78 86 LYS A CA 1
ATOM 669 C C . LYS A 1 86 ? 22.699 -35.424 -40.980 1.00 26.78 86 LYS A C 1
ATOM 671 O O . LYS A 1 86 ? 23.203 -34.565 -41.695 1.00 26.78 86 LYS A O 1
ATOM 676 N N . GLY A 1 87 ? 23.429 -36.226 -40.198 1.00 24.69 87 GLY A N 1
ATOM 677 C CA . GLY A 1 87 ? 24.886 -36.119 -40.013 1.00 24.69 87 GLY A CA 1
ATOM 678 C C . GLY A 1 87 ? 25.763 -36.781 -41.085 1.00 24.69 87 GLY A C 1
ATOM 679 O O . GLY A 1 87 ? 25.258 -37.541 -41.900 1.00 24.69 87 GLY A O 1
ATOM 680 N N . PHE A 1 88 ? 27.076 -36.505 -41.035 1.00 23.77 88 PHE A N 1
ATOM 681 C CA . PHE A 1 88 ? 28.209 -37.423 -41.272 1.00 23.77 88 PHE A CA 1
ATOM 682 C C . PHE A 1 88 ? 29.551 -36.690 -41.005 1.00 23.77 88 PHE A C 1
ATOM 684 O O . PHE A 1 88 ? 29.595 -35.469 -40.899 1.00 23.77 88 PHE A O 1
ATOM 691 N N . VAL A 1 89 ? 30.620 -37.468 -40.845 1.00 27.25 89 VAL A N 1
ATOM 692 C CA . VAL A 1 89 ? 31.903 -37.213 -40.169 1.00 27.25 89 VAL A CA 1
ATOM 693 C C . VAL A 1 89 ? 33.061 -36.840 -41.134 1.00 27.25 89 VAL A C 1
ATOM 695 O O . VAL A 1 89 ? 33.033 -37.224 -42.298 1.00 27.25 89 VAL A O 1
ATOM 698 N N . ASN A 1 90 ? 34.110 -36.209 -40.567 1.00 25.11 90 ASN A N 1
ATOM 699 C CA . ASN A 1 90 ? 35.542 -36.102 -40.959 1.00 25.11 90 ASN A CA 1
ATOM 700 C C . ASN A 1 90 ? 36.089 -34.903 -41.773 1.00 25.11 90 ASN A C 1
ATOM 702 O O . ASN A 1 90 ? 35.717 -34.678 -42.918 1.00 25.11 90 ASN A O 1
ATOM 706 N N . GLY A 1 91 ? 37.142 -34.272 -41.209 1.00 23.45 91 GLY A N 1
ATOM 707 C CA . GLY A 1 91 ? 38.211 -33.575 -41.949 1.00 23.45 91 GLY A CA 1
ATOM 708 C C . GLY A 1 91 ? 38.824 -32.338 -41.259 1.00 23.45 91 GLY A C 1
ATOM 709 O O . GLY A 1 91 ? 38.318 -31.237 -41.415 1.00 23.45 91 GLY A O 1
ATOM 710 N N . ILE A 1 92 ? 39.948 -32.497 -40.552 1.00 25.72 92 ILE A N 1
ATOM 711 C CA . ILE A 1 92 ? 40.903 -31.446 -40.097 1.00 25.72 92 ILE A CA 1
ATOM 712 C C . ILE A 1 92 ? 42.201 -31.639 -40.931 1.00 25.72 92 ILE A C 1
ATOM 714 O O . ILE A 1 92 ? 42.387 -32.782 -41.360 1.00 25.72 92 ILE A O 1
ATOM 718 N N . PRO A 1 93 ? 43.154 -30.681 -41.132 1.00 41.31 93 PRO A N 1
ATOM 719 C CA . PRO A 1 93 ? 43.284 -29.273 -40.685 1.00 41.31 93 PRO A CA 1
ATOM 720 C C . PRO A 1 93 ? 43.608 -28.257 -41.819 1.00 41.31 93 PRO A C 1
ATOM 722 O O . PRO A 1 93 ? 44.043 -28.647 -42.898 1.00 41.31 93 PRO A O 1
ATOM 725 N N . SER A 1 94 ? 43.540 -26.942 -41.539 1.00 24.16 94 SER A N 1
ATOM 726 C CA . SER A 1 94 ? 44.681 -25.986 -41.652 1.00 24.16 94 SER A CA 1
ATOM 727 C C . SER A 1 94 ? 44.257 -24.509 -41.750 1.00 24.16 94 SER A C 1
ATOM 729 O O . SER A 1 94 ? 43.563 -24.105 -42.671 1.00 24.16 94 SER A O 1
ATOM 731 N N . HIS A 1 95 ? 44.775 -23.716 -40.803 1.00 27.81 95 HIS A N 1
ATOM 732 C CA . HIS A 1 95 ? 45.216 -22.317 -40.919 1.00 27.81 95 HIS A CA 1
ATOM 733 C C . HIS A 1 95 ? 44.353 -21.283 -41.676 1.00 27.81 95 HIS A C 1
ATOM 735 O O . HIS A 1 95 ? 44.525 -21.097 -42.872 1.00 27.81 95 HIS A O 1
ATOM 741 N N . SER A 1 96 ? 43.640 -20.426 -40.928 1.00 27.06 96 SER A N 1
ATOM 742 C CA . SER A 1 96 ? 43.875 -18.964 -40.941 1.00 27.06 96 SER A CA 1
ATOM 743 C C . SER A 1 96 ? 42.926 -18.197 -40.004 1.00 27.06 96 SER A C 1
ATOM 745 O O . SER A 1 96 ? 41.732 -18.125 -40.251 1.00 27.06 96 SER A O 1
ATOM 747 N N . ARG A 1 97 ? 43.521 -17.578 -38.977 1.00 25.95 97 ARG A N 1
ATOM 748 C CA . ARG A 1 97 ? 43.342 -16.181 -38.534 1.00 25.95 97 ARG A CA 1
ATOM 749 C C . ARG A 1 97 ? 41.918 -15.646 -38.240 1.00 25.95 97 ARG A C 1
ATOM 751 O O . ARG A 1 97 ? 41.085 -15.521 -39.124 1.00 25.95 97 ARG A O 1
ATOM 758 N N . LEU A 1 98 ? 41.814 -15.100 -37.019 1.00 28.00 98 LEU A N 1
ATOM 759 C CA . LEU A 1 98 ? 40.866 -14.100 -36.492 1.00 28.00 98 LEU A CA 1
ATOM 760 C C . LEU A 1 98 ? 39.661 -14.620 -35.674 1.00 28.00 98 LEU A C 1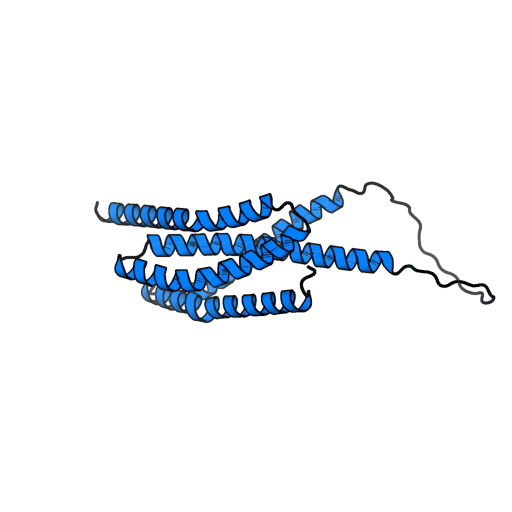
ATOM 762 O O . LEU A 1 98 ? 38.547 -14.775 -36.158 1.00 28.00 98 LEU A O 1
ATOM 766 N N . GLN A 1 99 ? 39.892 -14.768 -34.364 1.00 37.59 99 GLN A N 1
ATOM 767 C CA . GLN A 1 99 ? 38.872 -14.564 -33.332 1.00 37.59 99 GLN A CA 1
ATOM 768 C C . GLN A 1 99 ? 38.414 -13.096 -33.357 1.00 37.59 99 GLN A C 1
ATOM 770 O O . GLN A 1 99 ? 39.205 -12.230 -32.995 1.00 37.59 99 GLN A O 1
ATOM 775 N N . VAL A 1 100 ? 37.160 -12.808 -33.732 1.00 29.48 100 VAL A N 1
ATOM 776 C CA . VAL A 1 100 ? 36.486 -11.529 -33.429 1.00 29.48 100 VAL A CA 1
ATOM 777 C C . VAL A 1 100 ? 34.972 -11.747 -33.232 1.00 29.48 100 VAL A C 1
ATOM 779 O O . VAL A 1 100 ? 34.213 -11.844 -34.187 1.00 29.48 100 VAL A O 1
ATOM 782 N N . LYS A 1 101 ? 34.566 -11.735 -31.953 1.00 32.84 101 LYS A N 1
ATOM 783 C CA . LYS A 1 101 ? 33.426 -10.990 -31.376 1.00 32.84 101 LYS A CA 1
ATOM 784 C C . LYS A 1 101 ? 31.984 -11.389 -31.758 1.00 32.84 101 LYS A C 1
ATOM 786 O O . LYS A 1 101 ? 31.336 -10.744 -32.577 1.00 32.84 101 LYS A O 1
ATOM 791 N N . THR A 1 102 ? 31.417 -12.307 -30.972 1.00 31.55 102 THR A N 1
ATOM 792 C CA . THR A 1 102 ? 29.960 -12.485 -30.783 1.00 31.55 102 THR A CA 1
ATOM 793 C C . THR A 1 102 ? 29.537 -12.361 -29.309 1.00 31.55 102 THR A C 1
ATOM 795 O O . THR A 1 102 ? 28.599 -13.010 -28.882 1.00 31.55 102 THR A O 1
ATOM 798 N N . ASP A 1 103 ? 30.167 -11.478 -28.525 1.00 36.66 103 ASP A N 1
ATOM 799 C CA . ASP A 1 103 ? 29.765 -11.210 -27.123 1.00 36.66 103 ASP A CA 1
ATOM 800 C C . ASP A 1 103 ? 28.759 -10.053 -26.958 1.00 36.66 103 ASP A C 1
ATOM 802 O O . ASP A 1 103 ? 28.244 -9.802 -25.866 1.00 36.66 103 ASP A O 1
ATOM 806 N N . THR A 1 104 ? 28.447 -9.314 -28.027 1.00 39.75 104 THR A N 1
ATOM 807 C CA . THR A 1 104 ? 27.654 -8.076 -27.903 1.00 39.75 104 THR A CA 1
ATOM 808 C C . THR A 1 104 ? 26.145 -8.331 -27.782 1.00 39.75 104 THR A C 1
ATOM 810 O O . THR A 1 104 ? 25.455 -7.544 -27.143 1.00 39.75 104 THR A O 1
ATOM 813 N N . LYS A 1 105 ? 25.601 -9.419 -28.350 1.00 38.03 105 LYS A N 1
ATOM 814 C CA . LYS A 1 105 ? 24.145 -9.679 -28.321 1.00 38.03 105 LYS A CA 1
ATOM 815 C C . LYS A 1 105 ? 23.668 -10.353 -27.031 1.00 38.03 105 LYS A C 1
ATOM 817 O O . LYS A 1 105 ? 22.581 -10.027 -26.565 1.00 38.03 105 LYS A O 1
ATOM 822 N N . GLU A 1 106 ? 24.474 -11.221 -26.419 1.00 38.47 106 GLU A N 1
ATOM 823 C CA . GLU A 1 106 ? 24.107 -11.875 -25.153 1.00 38.47 106 GLU A CA 1
ATOM 824 C C . GLU A 1 106 ? 24.171 -10.921 -23.957 1.00 38.47 106 GLU A C 1
ATOM 826 O O . GLU A 1 106 ? 23.285 -10.950 -23.107 1.00 38.47 106 GLU A O 1
ATOM 831 N N . ASN A 1 107 ? 25.160 -10.021 -23.917 1.00 35.22 107 ASN A N 1
ATOM 832 C CA . ASN A 1 107 ? 25.237 -8.995 -22.876 1.00 35.22 107 ASN A CA 1
ATOM 833 C C . ASN A 1 107 ? 24.131 -7.940 -23.024 1.00 35.22 107 ASN A C 1
ATOM 835 O O . ASN A 1 107 ? 23.587 -7.497 -22.020 1.00 35.22 107 ASN A O 1
ATOM 839 N N . LEU A 1 108 ? 23.730 -7.590 -24.253 1.00 38.38 108 LEU A N 1
ATOM 840 C CA . LEU A 1 108 ? 22.625 -6.656 -24.504 1.00 38.38 108 LEU A CA 1
ATOM 841 C C . LEU A 1 108 ? 21.255 -7.277 -24.181 1.00 38.38 108 LEU A C 1
ATOM 843 O O . LEU A 1 108 ? 20.396 -6.605 -23.617 1.00 38.38 108 LEU A O 1
ATOM 847 N N . ALA A 1 109 ? 21.060 -8.566 -24.482 1.00 41.44 109 ALA A N 1
ATOM 848 C CA . ALA A 1 109 ? 19.846 -9.300 -24.133 1.00 41.44 109 ALA A CA 1
ATOM 849 C C . ALA A 1 109 ? 19.744 -9.558 -22.625 1.00 41.44 109 ALA A C 1
ATOM 851 O O . ALA A 1 109 ? 18.665 -9.389 -22.069 1.00 41.44 109 ALA A O 1
ATOM 852 N N . LYS A 1 110 ? 20.853 -9.894 -21.949 1.00 39.81 110 LYS A N 1
ATOM 853 C CA . LYS A 1 110 ? 20.897 -9.972 -20.481 1.00 39.81 110 LYS A CA 1
ATOM 854 C C . LYS A 1 110 ? 20.630 -8.612 -19.855 1.00 39.81 110 LYS A C 1
ATOM 856 O O . LYS A 1 110 ? 19.766 -8.533 -19.004 1.00 39.81 110 LYS A O 1
ATOM 861 N N . HIS A 1 111 ? 21.277 -7.541 -20.311 1.00 40.44 111 HIS A N 1
ATOM 862 C CA . HIS A 1 111 ? 21.047 -6.202 -19.764 1.00 40.44 111 HIS A CA 1
ATOM 863 C C . HIS A 1 111 ? 19.607 -5.723 -20.002 1.00 40.44 111 HIS A C 1
ATOM 865 O O . HIS A 1 111 ? 18.986 -5.190 -19.094 1.00 40.44 111 HIS A O 1
ATOM 871 N N . SER A 1 112 ? 19.030 -5.978 -21.181 1.00 42.56 112 SER A N 1
ATOM 872 C CA . SER A 1 112 ? 17.625 -5.667 -21.474 1.00 42.56 112 SER A CA 1
ATOM 873 C C . SER A 1 112 ? 16.645 -6.533 -20.680 1.00 42.56 112 SER A C 1
ATOM 875 O O . SER A 1 112 ? 15.601 -6.027 -20.281 1.00 42.56 112 SER A O 1
ATOM 877 N N . LEU A 1 113 ? 16.965 -7.808 -20.438 1.00 49.03 113 LEU A N 1
ATOM 878 C CA . LEU A 1 113 ? 16.146 -8.711 -19.631 1.00 49.03 113 LEU A CA 1
ATOM 879 C C . LEU A 1 113 ? 16.192 -8.315 -18.155 1.00 49.03 113 LEU A C 1
ATOM 881 O O . LEU A 1 113 ? 15.135 -8.201 -17.550 1.00 49.03 113 LEU A O 1
ATOM 885 N N . THR A 1 114 ? 17.380 -8.024 -17.613 1.00 53.47 114 THR A N 1
ATOM 886 C CA . THR A 1 114 ? 17.560 -7.546 -16.238 1.00 53.47 114 THR A CA 1
ATOM 887 C C . THR A 1 114 ? 16.872 -6.196 -16.036 1.00 53.47 114 THR A C 1
ATOM 889 O O . THR A 1 114 ? 16.150 -6.028 -15.060 1.00 53.47 114 THR A O 1
ATOM 892 N N . SER A 1 115 ? 17.000 -5.258 -16.983 1.00 52.56 115 SER A N 1
ATOM 893 C CA . SER A 1 115 ? 16.283 -3.977 -16.939 1.00 52.56 115 SER A CA 1
ATOM 894 C C . SER A 1 115 ? 14.765 -4.151 -17.061 1.00 52.56 115 SER A C 1
ATOM 896 O O . SER A 1 115 ? 14.027 -3.489 -16.343 1.00 52.56 115 SER A O 1
ATOM 898 N N . ALA A 1 116 ? 14.272 -5.058 -17.912 1.00 52.62 116 ALA A N 1
ATOM 899 C CA . ALA A 1 116 ? 12.837 -5.324 -18.041 1.00 52.62 116 ALA A CA 1
ATOM 900 C C . ALA A 1 116 ? 12.248 -5.986 -16.786 1.00 52.62 116 ALA A C 1
ATOM 902 O O . ALA A 1 116 ? 11.144 -5.627 -16.377 1.00 52.62 116 ALA A O 1
ATOM 903 N N . THR A 1 117 ? 12.985 -6.904 -16.149 1.00 62.44 117 THR A N 1
ATOM 904 C CA . THR A 1 117 ? 12.596 -7.456 -14.846 1.00 62.44 117 THR A CA 1
ATOM 905 C C . THR A 1 117 ? 12.607 -6.374 -13.774 1.00 62.44 117 THR A C 1
ATOM 907 O O . THR A 1 117 ? 11.626 -6.249 -13.057 1.00 62.44 117 THR A O 1
ATOM 910 N N . SER A 1 118 ? 13.625 -5.504 -13.737 1.00 68.12 118 SER A N 1
ATOM 911 C CA . SER A 1 118 ? 13.675 -4.398 -12.774 1.00 68.12 118 SER A CA 1
ATOM 912 C C . SER A 1 118 ? 12.524 -3.405 -12.950 1.00 68.12 118 SER A C 1
ATOM 914 O O . SER A 1 118 ? 11.907 -3.026 -11.966 1.00 68.12 118 SER A O 1
ATOM 916 N N . LEU A 1 119 ? 12.169 -3.039 -14.187 1.00 69.44 119 LEU A N 1
ATOM 917 C CA . LEU A 1 119 ? 11.041 -2.139 -14.455 1.00 69.44 119 LEU A CA 1
ATOM 918 C C . LEU A 1 119 ? 9.698 -2.745 -14.039 1.00 69.44 119 LEU A C 1
ATOM 920 O O . LEU A 1 119 ? 8.835 -2.050 -13.511 1.00 69.44 119 LEU A O 1
ATOM 924 N N . ARG A 1 120 ? 9.506 -4.040 -14.291 1.00 72.94 120 ARG A N 1
ATOM 925 C CA . ARG A 1 120 ? 8.307 -4.764 -13.868 1.00 72.94 120 ARG A CA 1
ATOM 926 C C . ARG A 1 120 ? 8.209 -4.819 -12.346 1.00 72.94 120 ARG A C 1
ATOM 928 O O . ARG A 1 120 ? 7.144 -4.536 -11.804 1.00 72.94 120 ARG A O 1
ATOM 935 N N . ASP A 1 121 ? 9.313 -5.131 -11.678 1.00 76.25 121 ASP A N 1
ATOM 936 C CA . ASP A 1 121 ? 9.383 -5.203 -10.221 1.00 76.25 121 ASP A CA 1
ATOM 937 C C . ASP A 1 121 ? 9.136 -3.813 -9.591 1.00 76.25 121 ASP A C 1
ATOM 939 O O . ASP A 1 121 ? 8.386 -3.704 -8.622 1.00 76.25 121 ASP A O 1
ATOM 943 N N . ASP A 1 122 ? 9.657 -2.735 -10.193 1.00 77.69 122 ASP A N 1
ATOM 944 C CA . ASP A 1 122 ? 9.396 -1.349 -9.778 1.00 77.69 122 ASP A CA 1
ATOM 945 C C . ASP A 1 122 ? 7.910 -0.961 -9.965 1.00 77.69 122 ASP A C 1
ATOM 947 O O . ASP A 1 122 ? 7.318 -0.332 -9.088 1.00 77.69 122 ASP A O 1
ATOM 951 N N . ILE A 1 123 ? 7.261 -1.362 -11.068 1.00 77.38 123 ILE A N 1
ATOM 952 C CA . ILE A 1 123 ? 5.820 -1.124 -11.297 1.00 77.38 123 ILE A CA 1
ATOM 953 C C . ILE A 1 123 ? 4.964 -1.882 -10.278 1.00 77.38 123 ILE A C 1
ATOM 955 O O . ILE A 1 123 ? 4.008 -1.322 -9.738 1.00 77.38 123 ILE A O 1
ATOM 959 N N . LEU A 1 124 ? 5.301 -3.143 -10.006 1.00 79.50 124 LEU A N 1
ATOM 960 C CA . LEU A 1 124 ? 4.624 -3.947 -8.991 1.00 79.50 124 LEU A CA 1
ATOM 961 C C . LEU A 1 124 ? 4.784 -3.340 -7.600 1.00 79.50 124 LEU A C 1
ATOM 963 O O . LEU A 1 124 ? 3.817 -3.318 -6.843 1.00 79.50 124 LEU A O 1
ATOM 967 N N . LEU A 1 125 ? 5.962 -2.795 -7.286 1.00 80.00 125 LEU A N 1
ATOM 968 C CA . LEU A 1 125 ? 6.195 -2.067 -6.044 1.00 80.00 125 LEU A CA 1
ATOM 969 C C . LEU A 1 125 ? 5.306 -0.820 -5.959 1.00 80.00 125 LEU A C 1
ATOM 971 O O . LEU A 1 125 ? 4.639 -0.625 -4.947 1.00 80.00 125 LEU A O 1
ATOM 975 N N . ILE A 1 126 ? 5.247 -0.006 -7.021 1.00 78.12 126 ILE A N 1
ATOM 976 C CA . ILE A 1 126 ? 4.380 1.182 -7.070 1.00 78.12 126 ILE A CA 1
ATOM 977 C C . ILE A 1 126 ? 2.915 0.778 -6.843 1.00 78.12 126 ILE A C 1
ATOM 979 O O . ILE A 1 126 ? 2.222 1.376 -6.022 1.00 78.12 126 ILE A O 1
ATOM 983 N N . PHE A 1 127 ? 2.449 -0.261 -7.537 1.00 80.12 127 PHE A N 1
ATOM 984 C CA . PHE A 1 127 ? 1.090 -0.782 -7.411 1.00 80.12 127 PHE A CA 1
ATOM 985 C C . PHE A 1 127 ? 0.794 -1.290 -5.992 1.00 80.12 127 PHE A C 1
ATOM 987 O O . PHE A 1 127 ? -0.208 -0.894 -5.397 1.00 80.12 127 PHE A O 1
ATOM 994 N N . ALA A 1 128 ? 1.678 -2.114 -5.426 1.00 80.81 128 ALA A N 1
ATOM 995 C CA . ALA A 1 128 ? 1.538 -2.647 -4.075 1.00 80.81 128 ALA A CA 1
ATOM 996 C C . ALA A 1 128 ? 1.498 -1.527 -3.024 1.00 80.81 128 ALA A C 1
ATOM 998 O O . ALA A 1 128 ? 0.649 -1.551 -2.135 1.00 80.81 128 ALA A O 1
ATOM 999 N N . LEU A 1 129 ? 2.355 -0.510 -3.161 1.00 80.50 129 LEU A N 1
ATOM 1000 C CA . LEU A 1 129 ? 2.375 0.652 -2.271 1.00 80.50 129 LEU A CA 1
ATOM 1001 C C . LEU A 1 129 ? 1.104 1.504 -2.391 1.00 80.50 129 LEU A C 1
ATOM 1003 O O . LEU A 1 129 ? 0.619 2.006 -1.379 1.00 80.50 129 LEU A O 1
ATOM 1007 N N . CYS A 1 130 ? 0.520 1.637 -3.585 1.00 81.38 130 CYS A N 1
ATOM 1008 C CA . CYS A 1 130 ? -0.773 2.305 -3.753 1.00 81.38 130 CYS A CA 1
ATOM 1009 C C . CYS A 1 130 ? -1.892 1.567 -3.004 1.00 81.38 130 CYS A C 1
ATOM 1011 O O . CYS A 1 130 ? -2.620 2.195 -2.241 1.00 81.38 130 CYS A O 1
ATOM 1013 N N . PHE A 1 131 ? -2.007 0.244 -3.162 1.00 81.56 131 PHE A N 1
ATOM 1014 C CA . PHE A 1 131 ? -3.001 -0.549 -2.423 1.00 81.56 131 PHE A CA 1
ATOM 1015 C C . PHE A 1 131 ? -2.771 -0.505 -0.913 1.00 81.56 131 PHE A C 1
ATOM 1017 O O . PHE A 1 131 ? -3.722 -0.339 -0.152 1.00 81.56 131 PHE A O 1
ATOM 1024 N N . HIS A 1 132 ? -1.512 -0.593 -0.483 1.00 84.06 132 HIS A N 1
ATOM 1025 C CA . HIS A 1 132 ? -1.135 -0.442 0.918 1.00 84.06 132 HIS A CA 1
ATOM 1026 C C . HIS A 1 132 ? -1.623 0.898 1.483 1.00 84.06 132 HIS A C 1
ATOM 1028 O O . HIS A 1 132 ? -2.283 0.924 2.517 1.00 84.06 132 HIS A O 1
ATOM 1034 N N . SER A 1 133 ? -1.398 1.995 0.750 1.00 86.00 133 SER A N 1
ATOM 1035 C CA . SER A 1 133 ? -1.850 3.326 1.158 1.00 86.00 133 SER A CA 1
ATOM 1036 C C . SER A 1 133 ? -3.375 3.456 1.219 1.00 86.00 133 SER A C 1
ATOM 1038 O O . SER A 1 133 ? -3.895 4.193 2.059 1.00 86.00 133 SER A O 1
ATOM 1040 N N . VAL A 1 134 ? -4.096 2.729 0.359 1.00 87.19 134 VAL A N 1
ATOM 1041 C CA . VAL A 1 134 ? -5.562 2.705 0.384 1.00 87.19 134 VAL A CA 1
ATOM 1042 C C . VAL A 1 134 ? -6.082 2.030 1.647 1.00 87.19 134 VAL A C 1
ATOM 1044 O O . VAL A 1 134 ? -6.883 2.624 2.366 1.00 87.19 134 VAL A O 1
ATOM 1047 N N . PHE A 1 135 ? -5.612 0.820 1.954 1.00 86.25 135 PHE A N 1
ATOM 1048 C CA . PHE A 1 135 ? -6.066 0.097 3.146 1.00 86.25 135 PHE A CA 1
ATOM 1049 C C . PHE A 1 1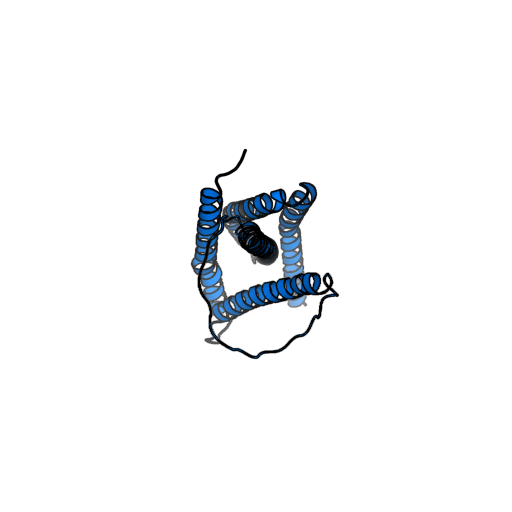35 ? -5.694 0.820 4.438 1.00 86.25 135 PHE A C 1
ATOM 1051 O O . PHE A 1 135 ? -6.513 0.910 5.347 1.00 86.25 135 PHE A O 1
ATOM 1058 N N . GLU A 1 136 ? -4.499 1.404 4.483 1.00 86.12 136 GLU A N 1
ATOM 1059 C CA . GLU A 1 136 ? -4.037 2.249 5.582 1.00 86.12 136 GLU A CA 1
ATOM 1060 C C . GLU A 1 136 ? -4.978 3.445 5.811 1.00 86.12 136 GLU A C 1
ATOM 1062 O O . GLU A 1 136 ? -5.403 3.698 6.937 1.00 86.12 136 GLU A O 1
ATOM 1067 N N . GLY A 1 137 ? -5.360 4.158 4.746 1.00 88.19 137 GLY A N 1
ATOM 1068 C CA . GLY A 1 137 ? -6.281 5.289 4.853 1.00 88.19 137 GLY A CA 1
ATOM 1069 C C . GLY A 1 137 ? -7.683 4.873 5.303 1.00 88.19 137 GLY A C 1
ATOM 1070 O O . GLY A 1 137 ? -8.256 5.518 6.178 1.00 88.19 137 GLY A O 1
ATOM 1071 N N . VAL A 1 138 ? -8.215 3.776 4.756 1.00 89.38 138 VAL A N 1
ATOM 1072 C CA . VAL A 1 138 ? -9.529 3.247 5.155 1.00 89.38 138 VAL A CA 1
ATOM 1073 C C . VAL A 1 138 ? -9.531 2.835 6.628 1.00 89.38 138 VAL A C 1
ATOM 1075 O O . VAL A 1 138 ? -10.470 3.182 7.340 1.00 89.38 138 VAL A O 1
ATOM 1078 N N . ALA A 1 139 ? -8.472 2.175 7.106 1.00 87.00 139 ALA A N 1
ATOM 1079 C CA . ALA A 1 139 ? -8.343 1.775 8.506 1.00 87.00 139 ALA A CA 1
ATOM 1080 C C . ALA A 1 139 ? -8.348 2.981 9.461 1.00 87.00 139 ALA A C 1
ATOM 1082 O O . ALA A 1 139 ? -9.031 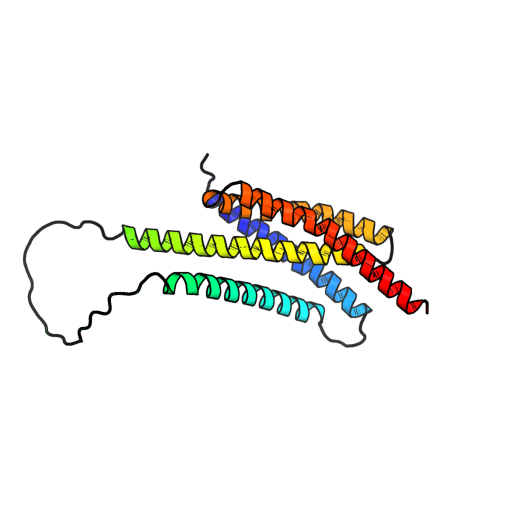2.951 10.480 1.00 87.00 139 ALA A O 1
ATOM 1083 N N . ILE A 1 140 ? -7.652 4.071 9.111 1.00 88.50 140 ILE A N 1
ATOM 1084 C CA . ILE A 1 140 ? -7.703 5.322 9.889 1.00 88.50 140 ILE A CA 1
ATOM 1085 C C . ILE A 1 140 ? -9.114 5.924 9.863 1.00 88.50 140 ILE A C 1
ATOM 1087 O O . ILE A 1 140 ? -9.586 6.426 10.879 1.00 88.50 140 ILE A O 1
ATOM 1091 N N . GLY A 1 141 ? -9.777 5.908 8.703 1.00 86.69 141 GLY A N 1
ATOM 1092 C CA . GLY A 1 141 ? -11.104 6.501 8.536 1.00 86.69 141 GLY A CA 1
ATOM 1093 C C . GLY A 1 141 ? -12.222 5.763 9.278 1.00 86.69 141 GLY A C 1
ATOM 1094 O O . GLY A 1 141 ? -13.202 6.403 9.635 1.00 86.69 141 GLY A O 1
ATOM 1095 N N . VAL A 1 142 ? -12.058 4.459 9.527 1.00 87.94 142 VAL A N 1
ATOM 1096 C CA . VAL A 1 142 ? -13.007 3.599 10.268 1.00 87.94 142 VAL A CA 1
ATOM 1097 C C . VAL A 1 142 ? -12.641 3.467 11.757 1.00 87.94 142 VAL A C 1
ATOM 1099 O O . VAL A 1 142 ? -13.277 2.731 12.501 1.00 87.94 142 VAL A O 1
ATOM 1102 N N . ALA A 1 143 ? -11.616 4.179 12.230 1.00 85.38 143 ALA A N 1
ATOM 1103 C CA . ALA A 1 143 ? -11.208 4.102 13.628 1.00 85.38 143 ALA A CA 1
ATOM 1104 C C . ALA A 1 143 ? -12.335 4.538 14.585 1.00 85.38 143 ALA A C 1
ATOM 1106 O O . ALA A 1 143 ? -12.915 5.613 14.432 1.00 85.38 143 ALA A O 1
ATOM 1107 N N . GLU A 1 144 ? -12.574 3.735 15.625 1.00 81.44 144 GLU A N 1
ATOM 1108 C CA . GLU A 1 144 ? -13.692 3.907 16.565 1.00 81.44 144 GLU A CA 1
ATOM 1109 C C . GLU A 1 144 ? -13.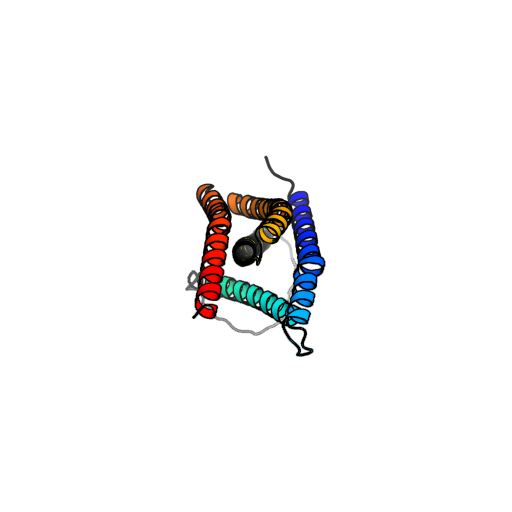657 5.243 17.319 1.00 81.44 144 GLU A C 1
ATOM 1111 O O . GLU A 1 144 ? -14.693 5.836 17.628 1.00 81.44 144 GLU A O 1
ATOM 1116 N N . THR A 1 145 ? -12.454 5.742 17.632 1.00 85.88 145 THR A N 1
ATOM 1117 C CA . THR A 1 145 ? -12.281 7.007 18.347 1.00 85.88 145 THR A CA 1
ATOM 1118 C C . THR A 1 145 ? -11.293 7.934 17.654 1.00 85.88 145 THR A C 1
ATOM 1120 O O . THR A 1 145 ? -10.315 7.523 17.027 1.00 85.88 145 THR A O 1
ATOM 1123 N N . LYS A 1 146 ? -11.484 9.245 17.855 1.00 85.38 146 LYS A N 1
ATOM 1124 C CA . LYS A 1 146 ? -10.542 10.274 17.378 1.00 85.38 146 LYS A CA 1
ATOM 1125 C C . LYS A 1 146 ? -9.133 10.091 17.953 1.00 85.38 146 LYS A C 1
ATOM 1127 O O . LYS A 1 146 ? -8.159 10.476 17.310 1.00 85.38 146 LYS A O 1
ATOM 1132 N N . ALA A 1 147 ? -9.025 9.541 19.164 1.00 85.69 147 ALA A N 1
ATOM 1133 C CA . ALA A 1 147 ? -7.740 9.275 19.798 1.00 85.69 147 ALA A CA 1
ATOM 1134 C C . ALA A 1 147 ? -7.019 8.105 19.114 1.00 85.69 147 ALA A C 1
ATOM 1136 O O . ALA A 1 147 ? -5.816 8.202 18.879 1.00 85.69 147 ALA A O 1
ATOM 1137 N N . ASP A 1 148 ? -7.745 7.053 18.735 1.00 83.00 148 ASP A N 1
ATOM 1138 C CA . ASP A 1 148 ? -7.181 5.892 18.039 1.00 83.00 148 ASP A CA 1
ATOM 1139 C C . ASP A 1 148 ? -6.814 6.228 16.598 1.00 83.00 148 ASP A C 1
ATOM 1141 O O . ASP A 1 148 ? -5.704 5.916 16.171 1.00 83.00 148 ASP A O 1
ATOM 1145 N N . ALA A 1 149 ? -7.650 7.007 15.903 1.00 84.56 149 ALA A N 1
ATOM 1146 C CA . ALA A 1 149 ? -7.308 7.586 14.60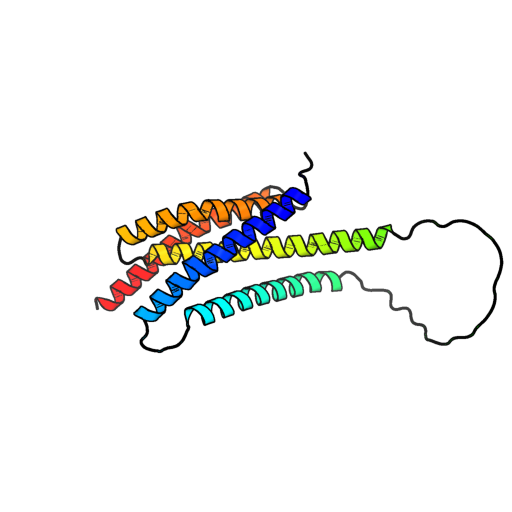5 1.00 84.56 149 ALA A CA 1
ATOM 1147 C C . ALA A 1 149 ? -6.019 8.425 14.680 1.00 84.56 149 ALA A C 1
ATOM 1149 O O . ALA A 1 149 ? -5.144 8.311 13.825 1.00 84.56 149 ALA A O 1
ATOM 1150 N N . GLY A 1 150 ? -5.872 9.253 15.723 1.00 85.12 150 GLY A N 1
ATOM 1151 C CA . GLY A 1 150 ? -4.686 10.085 15.937 1.00 85.12 150 GLY A CA 1
ATOM 1152 C C . GLY A 1 150 ? -3.421 9.277 16.247 1.00 85.12 150 GLY A C 1
ATOM 1153 O O . GLY A 1 150 ? -2.351 9.587 15.720 1.00 85.12 150 GLY A O 1
ATOM 1154 N N . ARG A 1 151 ? -3.536 8.220 17.060 1.00 84.75 151 ARG A N 1
ATOM 1155 C CA . ARG A 1 151 ? -2.433 7.287 17.347 1.00 84.75 151 ARG A CA 1
ATOM 1156 C C . ARG A 1 151 ? -2.019 6.520 16.096 1.00 84.75 151 ARG A C 1
ATOM 1158 O O . ARG A 1 151 ? -0.831 6.483 15.784 1.00 84.75 151 ARG A O 1
ATOM 1165 N N . ALA A 1 152 ? -2.989 5.976 15.362 1.00 80.94 152 ALA A N 1
ATOM 1166 C CA . ALA A 1 152 ? -2.758 5.293 14.096 1.00 80.94 152 ALA A CA 1
ATOM 1167 C C . ALA A 1 152 ? -2.059 6.231 13.106 1.00 80.94 152 ALA A C 1
ATOM 1169 O O . ALA A 1 152 ? -1.003 5.886 12.585 1.00 80.94 152 ALA A O 1
ATOM 1170 N N . LEU A 1 153 ? -2.562 7.459 12.936 1.00 83.94 153 LEU A N 1
ATOM 1171 C CA . LEU A 1 153 ? -1.967 8.467 12.060 1.00 83.94 153 LEU A CA 1
ATOM 1172 C C . LEU A 1 153 ? -0.510 8.780 12.433 1.00 83.94 153 LEU A C 1
ATOM 1174 O O . LEU A 1 153 ? 0.333 8.878 11.545 1.00 83.94 153 LEU A O 1
ATOM 1178 N N . TRP A 1 154 ? -0.193 8.921 13.724 1.00 84.88 154 TRP A N 1
ATOM 1179 C CA . TRP A 1 154 ? 1.177 9.179 14.178 1.00 84.88 154 TRP A CA 1
ATOM 1180 C C . TRP A 1 154 ? 2.129 8.031 13.825 1.00 84.88 154 TRP A C 1
ATOM 1182 O O . TRP A 1 154 ? 3.167 8.254 13.196 1.00 84.88 154 TRP A O 1
ATOM 1192 N N . THR A 1 155 ? 1.761 6.802 14.190 1.00 81.44 155 THR A N 1
ATOM 1193 C CA . THR A 1 155 ? 2.547 5.591 13.905 1.00 81.44 155 THR A CA 1
ATOM 1194 C C . THR A 1 155 ? 2.761 5.416 12.403 1.00 81.44 155 THR A C 1
ATOM 1196 O O . THR A 1 155 ? 3.871 5.161 11.932 1.00 81.44 155 THR A O 1
ATOM 1199 N N . ILE A 1 156 ? 1.704 5.634 11.630 1.00 77.81 156 ILE A N 1
ATOM 1200 C CA . ILE A 1 156 ? 1.699 5.478 10.183 1.00 77.81 156 ILE A CA 1
ATOM 1201 C C . ILE A 1 156 ? 2.525 6.567 9.494 1.00 77.81 156 ILE A C 1
ATOM 1203 O O . ILE A 1 156 ? 3.286 6.258 8.582 1.00 77.81 156 ILE A O 1
ATOM 1207 N N . CYS A 1 157 ? 2.465 7.823 9.944 1.00 81.69 157 CYS A N 1
ATOM 1208 C CA . CYS A 1 157 ? 3.299 8.902 9.407 1.00 81.69 157 CYS A CA 1
ATOM 1209 C C . CYS A 1 157 ? 4.796 8.570 9.479 1.00 81.69 157 CYS A C 1
ATOM 1211 O O . CYS A 1 157 ? 5.528 8.845 8.527 1.00 81.69 157 CYS A O 1
ATOM 1213 N N . LEU A 1 158 ? 5.248 7.933 10.565 1.00 79.81 158 LEU A N 1
ATOM 1214 C CA . LEU A 1 158 ? 6.638 7.487 10.697 1.00 79.81 158 LEU A CA 1
ATOM 1215 C C . LEU A 1 158 ? 6.984 6.384 9.684 1.00 79.81 158 LEU A C 1
ATOM 1217 O O . LEU A 1 158 ? 8.057 6.416 9.082 1.00 79.81 158 LEU A O 1
ATOM 1221 N N . HIS A 1 159 ? 6.067 5.447 9.438 1.00 75.44 159 HIS A N 1
ATOM 1222 C CA . HIS A 1 159 ? 6.253 4.374 8.457 1.00 75.44 159 HIS A CA 1
ATOM 1223 C C . HIS A 1 159 ? 6.200 4.879 7.003 1.00 75.44 159 HIS A C 1
ATOM 1225 O O . HIS A 1 159 ? 6.963 4.439 6.138 1.00 75.44 159 HIS A O 1
ATOM 1231 N N . LYS A 1 160 ? 5.348 5.870 6.735 1.00 83.75 160 LYS A N 1
ATOM 1232 C CA . LYS A 1 160 ? 5.092 6.416 5.400 1.00 83.75 160 LYS A CA 1
ATOM 1233 C C . LYS A 1 160 ? 6.311 7.093 4.788 1.00 83.75 160 LYS A C 1
ATOM 1235 O O . LYS A 1 160 ? 6.455 7.113 3.565 1.00 83.75 160 LYS A O 1
ATOM 1240 N N . ILE A 1 161 ? 7.225 7.592 5.621 1.00 81.19 161 ILE A N 1
ATOM 1241 C CA . ILE A 1 161 ? 8.520 8.126 5.184 1.00 81.19 161 ILE A CA 1
ATOM 1242 C C . ILE A 1 161 ? 9.341 7.018 4.517 1.00 81.19 161 ILE A C 1
ATOM 1244 O O . ILE A 1 161 ? 9.824 7.202 3.402 1.00 81.19 161 ILE A O 1
ATOM 1248 N N . PHE A 1 162 ? 9.447 5.846 5.148 1.00 79.88 162 PHE A N 1
ATOM 1249 C CA . PHE A 1 162 ? 10.189 4.712 4.594 1.00 79.88 162 PHE A CA 1
ATOM 1250 C C . PHE A 1 162 ? 9.540 4.178 3.314 1.00 79.88 162 PHE A C 1
ATOM 1252 O O . PHE A 1 162 ? 10.244 3.935 2.333 1.00 79.88 162 PHE A O 1
ATOM 1259 N N . ALA A 1 163 ? 8.206 4.085 3.281 1.00 76.50 163 ALA A N 1
ATOM 1260 C CA . ALA A 1 163 ? 7.462 3.706 2.079 1.00 76.50 163 ALA A CA 1
ATOM 1261 C C . ALA A 1 163 ? 7.688 4.698 0.920 1.00 76.50 163 ALA A C 1
ATOM 1263 O O . ALA A 1 163 ? 7.941 4.295 -0.216 1.00 76.50 163 ALA A O 1
ATOM 1264 N N . THR A 1 164 ? 7.682 6.003 1.211 1.00 82.00 164 THR A N 1
ATOM 1265 C CA . THR A 1 164 ? 7.922 7.060 0.214 1.00 82.00 164 THR A CA 1
ATOM 1266 C C . THR A 1 164 ? 9.369 7.061 -0.279 1.00 82.00 164 THR A C 1
ATOM 1268 O O . THR A 1 164 ? 9.612 7.284 -1.462 1.00 82.00 164 THR A O 1
ATOM 1271 N N . ILE A 1 165 ? 10.344 6.773 0.588 1.00 80.56 165 ILE A N 1
ATOM 1272 C CA . ILE A 1 165 ? 11.751 6.622 0.190 1.00 80.56 165 ILE A CA 1
ATOM 1273 C C . ILE A 1 165 ? 11.917 5.417 -0.743 1.00 80.56 165 ILE A C 1
ATOM 1275 O O . ILE A 1 165 ? 12.559 5.544 -1.785 1.00 80.56 165 ILE A O 1
ATOM 1279 N N . ALA A 1 166 ? 11.313 4.272 -0.414 1.00 75.06 166 ALA A N 1
ATOM 1280 C CA . ALA A 1 166 ? 11.343 3.083 -1.266 1.00 75.06 166 ALA A CA 1
ATOM 1281 C C . ALA A 1 166 ? 10.719 3.361 -2.645 1.00 75.06 166 ALA A C 1
ATOM 1283 O O . ALA A 1 166 ? 11.336 3.078 -3.674 1.00 75.06 166 ALA A O 1
ATOM 1284 N N . MET A 1 167 ? 9.552 4.015 -2.662 1.00 79.44 167 MET A N 1
ATOM 1285 C CA . MET A 1 167 ? 8.901 4.502 -3.880 1.00 79.44 167 MET A CA 1
ATOM 1286 C C . MET A 1 167 ? 9.813 5.451 -4.672 1.00 79.44 167 MET A C 1
ATOM 1288 O O . MET A 1 167 ? 9.961 5.313 -5.882 1.00 79.44 167 MET A O 1
ATOM 1292 N N . GLY A 1 168 ? 10.464 6.401 -3.996 1.00 78.81 168 GLY A N 1
ATOM 1293 C CA . GLY A 1 168 ? 11.374 7.365 -4.611 1.00 78.81 168 GLY A CA 1
ATOM 1294 C C . GLY A 1 168 ? 12.581 6.708 -5.284 1.00 78.81 168 GLY A C 1
ATOM 1295 O O . GLY A 1 168 ? 12.985 7.144 -6.359 1.00 78.81 168 GLY A O 1
ATOM 1296 N N . ILE A 1 169 ? 13.126 5.633 -4.704 1.00 75.69 169 ILE A N 1
ATOM 1297 C CA . ILE A 1 169 ? 14.225 4.858 -5.302 1.00 75.69 169 ILE A CA 1
ATOM 1298 C C . ILE A 1 169 ? 13.748 4.111 -6.556 1.00 75.69 169 ILE A C 1
ATOM 1300 O O . ILE A 1 169 ? 14.434 4.161 -7.578 1.00 75.69 169 ILE A O 1
ATOM 1304 N N . ALA A 1 170 ? 12.580 3.464 -6.509 1.00 75.38 170 ALA A N 1
ATOM 1305 C CA . ALA A 1 170 ? 11.995 2.785 -7.670 1.00 75.38 170 ALA A CA 1
ATOM 1306 C C . ALA A 1 170 ? 11.694 3.772 -8.811 1.00 75.38 170 ALA A C 1
ATOM 1308 O O . ALA A 1 170 ? 12.063 3.561 -9.966 1.00 75.38 170 ALA A O 1
ATOM 1309 N N . LEU A 1 171 ? 11.127 4.930 -8.475 1.00 74.81 171 LEU A N 1
ATOM 1310 C CA . LEU A 1 171 ? 10.886 6.003 -9.431 1.00 74.81 171 LEU A CA 1
ATOM 1311 C C . LEU A 1 171 ? 12.184 6.586 -10.009 1.00 74.81 171 LEU A C 1
ATOM 1313 O O . LEU A 1 171 ? 12.231 6.876 -11.203 1.00 74.81 171 LEU A O 1
ATOM 1317 N N . LEU A 1 172 ? 13.247 6.727 -9.207 1.00 71.50 172 LEU A N 1
ATOM 1318 C CA . LEU A 1 172 ? 14.564 7.178 -9.670 1.00 71.50 172 LEU A CA 1
ATOM 1319 C C . LEU A 1 172 ? 15.213 6.172 -10.631 1.00 71.50 172 LEU A C 1
ATOM 1321 O O . LEU A 1 172 ? 15.875 6.587 -11.578 1.00 71.50 172 LEU A O 1
ATOM 1325 N N . ARG A 1 173 ? 15.015 4.864 -10.430 1.00 68.50 173 ARG A N 1
ATOM 1326 C CA . ARG A 1 173 ? 15.437 3.851 -11.409 1.00 68.50 173 ARG A CA 1
ATOM 1327 C C . ARG A 1 173 ? 14.656 3.966 -12.710 1.00 68.50 173 ARG A C 1
ATOM 1329 O O . ARG A 1 173 ? 15.255 3.950 -13.780 1.00 68.50 173 ARG A O 1
ATOM 1336 N N . MET A 1 174 ? 13.344 4.176 -12.618 1.00 66.00 174 MET A N 1
ATOM 1337 C CA . MET A 1 174 ? 12.474 4.289 -13.788 1.00 66.00 174 MET A CA 1
ATOM 1338 C C . MET A 1 174 ? 12.689 5.590 -14.583 1.00 66.00 174 MET A C 1
ATOM 1340 O O . MET A 1 174 ? 12.453 5.631 -15.791 1.00 66.00 174 MET A O 1
ATOM 1344 N N . ILE A 1 175 ? 13.161 6.658 -13.929 1.00 66.31 175 ILE A N 1
ATOM 1345 C CA . ILE A 1 175 ? 13.413 7.964 -14.554 1.00 66.31 175 ILE A CA 1
ATOM 1346 C C . ILE A 1 175 ? 14.556 7.945 -15.566 1.00 66.31 175 ILE A C 1
ATOM 1348 O O . ILE A 1 175 ? 14.613 8.808 -16.439 1.00 66.31 175 ILE A O 1
ATOM 1352 N N . LEU A 1 176 ? 15.462 6.969 -15.462 1.00 57.12 176 LEU A N 1
ATOM 1353 C CA . LEU A 1 176 ? 16.559 6.829 -16.413 1.00 57.12 176 LEU A CA 1
ATOM 1354 C C . LEU A 1 176 ? 16.042 6.451 -17.814 1.00 57.12 176 LEU A C 1
ATOM 1356 O O . LEU A 1 176 ? 16.689 6.782 -18.804 1.00 57.12 176 LEU A O 1
ATOM 1360 N N . ASP A 1 177 ? 14.840 5.863 -17.886 1.00 58.38 177 ASP A N 1
ATOM 1361 C CA . ASP A 1 177 ? 14.202 5.377 -19.114 1.00 58.38 177 ASP A CA 1
ATOM 1362 C C . ASP A 1 177 ? 12.932 6.161 -19.520 1.00 58.38 177 ASP A C 1
ATOM 1364 O O . ASP A 1 177 ? 12.364 5.908 -20.587 1.00 58.38 177 ASP A O 1
ATOM 1368 N N . ARG A 1 178 ? 12.433 7.098 -18.693 1.00 62.91 178 ARG A N 1
ATOM 1369 C CA . ARG A 1 178 ? 11.132 7.783 -18.885 1.00 62.91 178 ARG A CA 1
ATOM 1370 C C . ARG A 1 178 ? 11.181 9.280 -18.537 1.00 62.91 178 ARG A C 1
ATOM 1372 O O . ARG A 1 178 ? 11.967 9.687 -17.687 1.00 62.91 178 ARG A O 1
ATOM 1379 N N . PRO A 1 179 ? 10.328 10.129 -19.150 1.00 72.12 179 PRO A N 1
ATOM 1380 C CA . PRO A 1 179 ? 10.330 11.567 -18.877 1.00 72.12 179 PRO A CA 1
ATOM 1381 C C . PRO A 1 179 ? 9.990 11.861 -17.408 1.00 72.12 179 PRO A C 1
ATOM 1383 O O . PRO A 1 179 ? 9.093 11.232 -16.841 1.00 72.12 179 PRO A O 1
ATOM 1386 N N . LEU A 1 180 ? 10.648 12.876 -16.825 1.00 75.75 180 LEU A N 1
ATOM 1387 C CA . LEU A 1 180 ? 10.433 13.339 -15.440 1.00 75.75 180 LEU A CA 1
ATOM 1388 C C . LEU A 1 180 ? 8.942 13.495 -15.080 1.00 75.75 180 LEU A C 1
ATOM 1390 O O . LEU A 1 180 ? 8.546 13.247 -13.945 1.00 75.75 180 LEU A O 1
ATOM 1394 N N . LEU A 1 181 ? 8.106 13.860 -16.057 1.00 75.69 181 LEU A N 1
ATOM 1395 C CA . LEU A 1 181 ? 6.669 14.063 -15.888 1.00 75.69 181 LEU A CA 1
ATOM 1396 C C . LEU A 1 181 ? 5.926 12.802 -15.416 1.00 75.69 181 LEU A C 1
ATOM 1398 O O . LEU A 1 181 ? 5.050 12.900 -14.564 1.00 75.69 181 LEU A O 1
ATOM 1402 N N . SER A 1 182 ? 6.282 11.616 -15.925 1.00 75.50 182 SER A N 1
ATOM 1403 C CA . SER A 1 182 ? 5.655 10.359 -15.493 1.00 75.50 182 SER A CA 1
ATOM 1404 C C . SER A 1 182 ? 6.010 10.031 -14.044 1.00 75.50 182 SER A C 1
ATOM 1406 O O . SER A 1 182 ? 5.153 9.603 -13.282 1.00 75.50 182 SER A O 1
ATOM 1408 N N . CYS A 1 183 ? 7.256 10.288 -13.648 1.00 75.00 183 CYS A N 1
ATOM 1409 C CA . CYS A 1 183 ? 7.719 10.109 -12.275 1.00 75.00 183 CYS A CA 1
ATOM 1410 C C . CYS A 1 183 ? 6.963 11.028 -11.300 1.00 75.00 183 CYS A C 1
ATOM 1412 O O . CYS A 1 183 ? 6.428 10.563 -10.293 1.00 75.00 183 CYS A O 1
ATOM 1414 N N . VAL A 1 184 ? 6.819 12.310 -11.656 1.00 81.12 184 VAL A N 1
ATOM 1415 C CA . VAL A 1 184 ? 6.011 13.271 -10.890 1.00 81.12 184 VAL A CA 1
ATOM 1416 C C . VAL A 1 184 ? 4.547 12.834 -10.817 1.00 81.12 184 VAL A C 1
ATOM 1418 O O . VAL A 1 184 ? 3.946 12.917 -9.751 1.00 81.12 184 VAL A O 1
ATOM 1421 N N . ALA A 1 185 ? 3.978 12.320 -11.911 1.00 83.25 185 ALA A N 1
ATOM 1422 C CA . ALA A 1 185 ? 2.600 11.837 -11.928 1.00 83.25 185 ALA A CA 1
ATOM 1423 C C . ALA A 1 185 ? 2.379 10.647 -10.976 1.00 83.25 185 ALA A C 1
ATOM 1425 O O . ALA A 1 185 ? 1.405 10.655 -10.226 1.00 83.25 185 ALA A O 1
ATOM 1426 N N . TYR A 1 186 ? 3.284 9.660 -10.946 1.00 81.00 186 TYR A N 1
ATOM 1427 C CA . TYR A 1 186 ? 3.186 8.527 -10.016 1.00 81.00 186 TYR A CA 1
ATOM 1428 C C . TYR A 1 186 ? 3.358 8.954 -8.554 1.00 81.00 186 TYR A C 1
ATOM 1430 O O . TYR A 1 186 ? 2.590 8.520 -7.697 1.00 81.00 186 TYR A O 1
ATOM 1438 N N . ALA A 1 187 ? 4.309 9.848 -8.268 1.00 81.69 187 ALA A N 1
ATOM 1439 C CA . ALA A 1 187 ? 4.488 10.403 -6.927 1.00 81.69 187 ALA A CA 1
ATOM 1440 C C . ALA A 1 187 ? 3.251 11.193 -6.464 1.00 81.69 187 ALA A C 1
ATOM 1442 O O . ALA A 1 187 ? 2.811 11.055 -5.323 1.00 81.69 187 ALA A O 1
ATOM 1443 N N . PHE A 1 188 ? 2.651 11.982 -7.360 1.00 84.62 188 PHE A N 1
ATOM 1444 C CA . PHE A 1 188 ? 1.424 12.720 -7.076 1.00 84.62 188 PHE A CA 1
ATOM 1445 C C . PHE A 1 188 ? 0.237 11.781 -6.837 1.00 84.62 188 PHE A C 1
ATOM 1447 O O . PHE A 1 188 ? -0.486 11.964 -5.862 1.00 84.62 188 PHE A O 1
ATOM 1454 N N . ALA A 1 189 ? 0.070 10.749 -7.672 1.00 82.00 189 ALA A N 1
ATOM 1455 C CA . ALA A 1 189 ? -0.967 9.733 -7.504 1.00 82.00 189 ALA A CA 1
ATOM 1456 C C . ALA A 1 189 ? -0.865 9.032 -6.138 1.00 82.00 189 ALA A C 1
ATOM 1458 O O . ALA A 1 189 ? -1.871 8.871 -5.447 1.00 82.00 189 ALA A O 1
ATOM 1459 N N . PHE A 1 190 ? 0.352 8.690 -5.707 1.00 82.44 190 PHE A N 1
ATOM 1460 C CA . PHE A 1 190 ? 0.597 8.129 -4.380 1.00 82.44 190 PHE A CA 1
ATOM 1461 C C . PHE A 1 190 ? 0.234 9.122 -3.264 1.00 82.44 190 PHE A C 1
ATOM 1463 O O . PHE A 1 190 ? -0.470 8.755 -2.325 1.00 82.44 190 PHE A O 1
ATOM 1470 N N . ALA A 1 191 ? 0.618 10.395 -3.391 1.00 84.88 191 ALA A N 1
ATOM 1471 C CA . ALA A 1 191 ? 0.319 11.419 -2.389 1.00 84.88 191 ALA A CA 1
ATOM 1472 C C . ALA A 1 191 ? -1.189 11.677 -2.212 1.00 84.88 191 ALA A C 1
ATOM 1474 O O . ALA A 1 191 ? -1.660 11.782 -1.080 1.00 84.88 191 ALA A O 1
ATOM 1475 N N . ILE A 1 192 ? -1.961 11.750 -3.305 1.00 87.12 192 ILE A N 1
ATOM 1476 C CA . ILE A 1 192 ? -3.418 11.968 -3.235 1.00 87.12 192 ILE A CA 1
ATOM 1477 C C . ILE A 1 192 ? -4.185 10.719 -2.789 1.00 87.12 192 ILE A C 1
ATOM 1479 O O . ILE A 1 192 ? -5.291 10.844 -2.269 1.00 87.12 192 ILE A O 1
ATOM 1483 N N . SER A 1 193 ? -3.615 9.521 -2.955 1.00 86.75 193 SER A N 1
ATOM 1484 C CA . SER A 1 193 ? -4.294 8.272 -2.586 1.00 86.75 193 SER A CA 1
ATOM 1485 C C . SER A 1 193 ? -4.641 8.211 -1.094 1.00 86.75 193 SER A C 1
ATOM 1487 O O . SER A 1 193 ? -5.718 7.743 -0.730 1.00 86.75 193 SER A O 1
ATOM 1489 N N . SER A 1 194 ? -3.786 8.758 -0.226 1.00 86.06 194 SER A N 1
ATOM 1490 C CA . SER A 1 194 ? -3.984 8.741 1.226 1.00 86.06 194 SER A CA 1
ATOM 1491 C C . SER A 1 194 ? -5.179 9.573 1.706 1.00 86.06 194 SER A C 1
ATOM 1493 O O . SER A 1 194 ? -6.046 9.001 2.366 1.00 86.06 194 SER A O 1
ATOM 1495 N N . PRO A 1 195 ? -5.302 10.881 1.387 1.00 88.25 195 PRO A N 1
ATOM 1496 C CA . PRO A 1 195 ? -6.469 11.658 1.803 1.00 88.25 195 PRO A CA 1
ATOM 1497 C C . PRO A 1 195 ? -7.774 11.126 1.200 1.00 88.25 195 PRO A C 1
ATOM 1499 O O . PRO A 1 195 ? -8.798 11.136 1.878 1.00 88.25 195 PRO A O 1
ATOM 1502 N N . ILE A 1 196 ? -7.742 10.607 -0.035 1.00 91.06 196 ILE A N 1
ATOM 1503 C CA . ILE A 1 196 ? -8.914 9.980 -0.664 1.00 91.06 196 ILE A CA 1
ATOM 1504 C C . ILE A 1 196 ? -9.357 8.750 0.135 1.00 91.06 196 ILE A C 1
ATOM 1506 O O . ILE A 1 196 ? -10.539 8.593 0.424 1.00 91.06 196 ILE A O 1
ATOM 1510 N N . SER A 1 197 ? -8.417 7.897 0.531 1.00 89.75 197 SER A N 1
ATOM 1511 C CA . SER A 1 197 ? -8.733 6.642 1.220 1.00 89.75 197 SER A CA 1
ATOM 1512 C C . SER A 1 197 ? -9.225 6.859 2.650 1.00 89.75 197 SER A C 1
ATOM 1514 O O . SER A 1 197 ? -10.149 6.177 3.082 1.00 89.75 197 SER A O 1
ATOM 1516 N N . VAL A 1 198 ? -8.691 7.866 3.352 1.00 90.31 198 VAL A N 1
ATOM 1517 C CA . VAL A 1 198 ? -9.229 8.305 4.652 1.00 90.31 198 VAL A CA 1
ATOM 1518 C C . VAL A 1 198 ? -10.659 8.816 4.507 1.00 90.31 198 VAL A 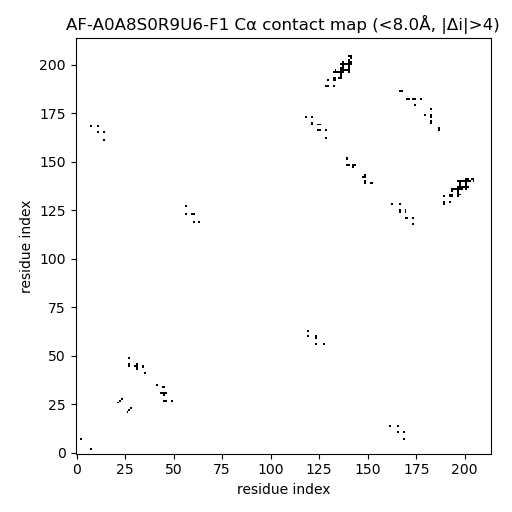C 1
ATOM 1520 O O . VAL A 1 198 ? -11.526 8.431 5.286 1.00 90.31 198 VAL A O 1
ATOM 1523 N N . ALA A 1 199 ? -10.935 9.634 3.485 1.00 91.19 199 ALA A N 1
ATOM 1524 C CA . ALA A 1 199 ? -12.290 10.113 3.224 1.00 91.19 199 ALA A CA 1
ATOM 1525 C C . ALA A 1 199 ? -13.262 8.955 2.941 1.00 91.19 199 ALA A C 1
ATOM 1527 O O . ALA A 1 199 ? -14.372 8.952 3.466 1.00 91.19 199 ALA A O 1
ATOM 1528 N N . ILE A 1 200 ? -12.835 7.952 2.165 1.00 92.06 200 ILE A N 1
ATOM 1529 C CA . ILE A 1 200 ? -13.620 6.732 1.925 1.00 92.06 200 ILE A CA 1
ATOM 1530 C C . ILE A 1 200 ? -13.899 5.996 3.242 1.00 92.06 200 ILE A C 1
ATOM 1532 O O . ILE A 1 200 ? -15.045 5.629 3.485 1.00 92.06 200 ILE A O 1
ATOM 1536 N N . GLY A 1 201 ? -12.895 5.821 4.106 1.00 89.69 201 GLY A N 1
ATOM 1537 C CA . GLY A 1 201 ? -13.075 5.181 5.413 1.00 89.69 201 GLY A CA 1
ATOM 1538 C C . GLY A 1 201 ? -14.100 5.905 6.291 1.00 89.69 201 GLY A C 1
ATOM 1539 O O . GLY A 1 201 ? -15.008 5.267 6.811 1.00 89.69 201 GLY A O 1
ATOM 1540 N N . ILE A 1 202 ? -14.033 7.240 6.357 1.00 88.94 202 ILE A N 1
ATOM 1541 C CA . ILE A 1 202 ? -15.000 8.061 7.108 1.00 88.94 202 ILE A CA 1
ATOM 1542 C C . ILE A 1 202 ? -16.427 7.877 6.568 1.00 88.94 202 ILE A C 1
ATOM 1544 O O . ILE A 1 202 ? -17.380 7.802 7.338 1.00 88.94 202 ILE A O 1
ATOM 1548 N N . ILE A 1 203 ? -16.597 7.801 5.244 1.00 90.50 203 ILE A N 1
ATOM 1549 C CA . ILE A 1 203 ? -17.915 7.578 4.628 1.00 90.50 203 ILE A CA 1
ATOM 1550 C C . ILE A 1 203 ? -18.462 6.188 4.989 1.00 90.50 203 ILE A C 1
ATOM 1552 O O . ILE A 1 203 ? -19.657 6.050 5.262 1.00 90.50 203 ILE A O 1
ATOM 1556 N N . ILE A 1 204 ? -17.605 5.163 5.001 1.00 88.81 204 ILE A N 1
ATOM 1557 C CA . ILE A 1 204 ? -17.981 3.794 5.383 1.00 88.81 204 ILE A CA 1
ATOM 1558 C C . ILE A 1 204 ? -18.401 3.741 6.857 1.00 88.81 204 ILE A C 1
ATOM 1560 O O . ILE A 1 204 ? -19.448 3.166 7.164 1.00 88.81 204 ILE A O 1
ATOM 1564 N N . ASP A 1 205 ? -17.636 4.372 7.749 1.00 87.06 205 ASP A N 1
ATOM 1565 C CA . ASP A 1 205 ? -17.970 4.468 9.175 1.00 87.06 205 ASP A CA 1
ATOM 1566 C C . ASP A 1 205 ? -19.312 5.180 9.389 1.00 87.06 205 ASP A C 1
ATOM 1568 O O . ASP A 1 205 ? -20.221 4.630 10.011 1.00 87.06 205 ASP A O 1
ATOM 1572 N N . ALA A 1 206 ? -19.506 6.340 8.753 1.00 84.62 206 ALA A N 1
ATOM 1573 C CA . ALA A 1 206 ? -20.756 7.094 8.839 1.00 84.62 206 ALA A CA 1
ATOM 1574 C C . ALA A 1 206 ? -21.976 6.295 8.343 1.00 84.62 206 ALA A C 1
ATOM 1576 O O . ALA A 1 206 ? -23.056 6.380 8.927 1.00 84.62 206 ALA A O 1
ATOM 1577 N N . THR A 1 207 ? -21.813 5.499 7.280 1.00 85.62 207 THR A N 1
ATOM 1578 C CA . THR A 1 207 ? -22.894 4.653 6.743 1.00 85.62 207 THR A CA 1
ATOM 1579 C C . THR A 1 207 ? -23.211 3.488 7.681 1.00 85.62 207 THR A C 1
ATOM 1581 O O . THR A 1 207 ? -24.375 3.136 7.860 1.00 85.62 207 THR A O 1
ATOM 1584 N N . THR A 1 208 ? -22.187 2.909 8.311 1.00 79.50 208 THR A N 1
ATOM 1585 C CA . THR A 1 208 ? -22.346 1.788 9.245 1.00 79.50 208 THR A CA 1
ATOM 1586 C C . THR A 1 208 ? -23.025 2.242 10.533 1.00 79.50 208 THR A C 1
ATOM 1588 O O . THR A 1 208 ? -23.960 1.584 10.978 1.00 79.50 208 THR A O 1
ATOM 1591 N N . GLN A 1 209 ? -22.631 3.398 11.083 1.00 70.56 209 GLN A N 1
ATOM 1592 C CA . GLN A 1 209 ? -23.262 3.982 12.271 1.00 70.56 209 GLN A CA 1
ATOM 1593 C C . GLN A 1 209 ? -24.695 4.472 12.013 1.00 70.56 209 GLN A C 1
ATOM 1595 O O . GLN A 1 209 ? -25.536 4.390 12.904 1.00 70.56 209 GLN A O 1
ATOM 1600 N N . GLY A 1 210 ? -24.997 4.941 10.797 1.00 58.44 210 GLY A N 1
ATOM 1601 C CA . GLY A 1 210 ? -26.363 5.291 10.400 1.00 58.44 210 GLY A CA 1
ATOM 1602 C C . GLY A 1 210 ? -27.292 4.076 10.293 1.00 58.44 210 GLY A C 1
ATOM 1603 O O . GLY A 1 210 ? -28.436 4.152 10.717 1.00 58.44 210 GLY A O 1
ATOM 1604 N N . ALA A 1 211 ? -26.796 2.940 9.793 1.00 55.03 211 ALA A N 1
ATOM 1605 C CA . ALA A 1 211 ? -27.597 1.726 9.595 1.00 55.03 211 ALA A CA 1
ATOM 1606 C C . ALA A 1 211 ? -27.905 0.934 10.883 1.00 55.03 211 ALA A C 1
ATOM 1608 O O . ALA A 1 211 ? -28.802 0.099 10.874 1.00 55.03 211 ALA A O 1
ATOM 1609 N N . ILE A 1 212 ? -27.160 1.161 11.969 1.00 55.03 212 ILE A N 1
ATOM 1610 C CA . ILE A 1 212 ? -27.408 0.563 13.299 1.00 55.03 212 ILE A CA 1
ATOM 1611 C C . ILE A 1 212 ? -28.255 1.459 14.218 1.00 55.03 212 ILE A C 1
ATOM 1613 O O . ILE A 1 212 ? -28.583 1.045 15.329 1.00 55.03 212 ILE A O 1
ATOM 1617 N N . ALA A 1 213 ? -28.569 2.687 13.789 1.00 49.97 213 ALA A N 1
ATOM 1618 C CA . ALA A 1 213 ? -29.364 3.655 14.547 1.00 49.97 213 ALA A CA 1
ATOM 1619 C C . ALA A 1 213 ? -30.857 3.687 14.148 1.00 49.97 213 ALA A C 1
ATOM 1621 O O . ALA A 1 213 ? -31.630 4.379 14.814 1.00 49.97 213 ALA A O 1
ATOM 1622 N N . ASP A 1 214 ? -31.242 2.929 13.114 1.00 38.12 214 ASP A N 1
ATOM 1623 C CA . ASP A 1 214 ? -32.623 2.690 12.659 1.00 38.12 214 ASP A CA 1
ATOM 1624 C C . ASP A 1 214 ? -33.097 1.273 13.041 1.00 38.12 214 ASP A C 1
ATOM 1626 O O . ASP A 1 214 ? -34.310 1.107 13.316 1.00 38.12 214 ASP A O 1
#

Nearest PDB structures (foldseek):
  5aqj-assembly3_D  TM=4.444E-01  e=6.045E+00  Homo sapiens
  7q83-assembly2_D  TM=4.753E-01  e=7.488E+00  Saccharomyces cerevisiae S288C